Protein 2XY4 (pdb70)

Nearest PDB structures (foldseek):
  2xy4-assembly1_A  TM=1.004E+00  e=2.063E-54  Salmonella enterica subsp. enterica serovar Typhimurium
  4bbp-assembly1_A  TM=9.982E-01  e=8.629E-50  Salmonella enterica
  2xqv-assembly1_A  TM=9.946E-01  e=1.805E-48  Salmonella enterica subsp. enterica serovar Typhimurium
  2xh8-assembly1_A  TM=9.928E-01  e=1.164E-46  Salmonella enterica subsp. enterica serovar Typhimurium
  2ps9-assembly2_B  TM=9.742E-01  e=1.253E-43  Escherichia coli

CATH classification: 3.40.50.1980 (+1 more: 3.40.50.1980)

Solvent-accessible surface area: 12635 Å² total; per-residue (Å²): 31,0,1,0,0,0,37,0,0,0,0,1,0,9,0,0,0,51,72,39,34,103,20,56,42,14,6,82,33,84,24,12,35,75,116,44,93,33,156,112,63,18,41,155,121,2,102,65,5,40,0,1,0,8,0,0,49,94,4,0,35,39,0,47,143,22,8,162,125,11,74,120,86,52,17,1,18,1,13,112,37,85,100,0,101,109,49,36,61,127,71,176,78,171,48,112,79,12,14,4,0,4,0,2,5,75,1,0,117,15,1,0,57,12,0,27,108,52,0,21,134,51,22,86,153,26,144,84,96,0,50,45,2,25,151,50,6,37,60,42,12,50,44,8,48,136,112,1,22,113,67,0,57,102,9,134,63,50,11,0,6,10,14,28,58,0,3,21,6,0,11,137,63,19,14,7,52,58,63,27,91,23,108,10,66,42,98,119,82,8,51,94,134,97,20,107,98,6,79,48,65,0,82,121,72,178,7,20,0,0,1,3,10,75,110,19,133,96,66,5,11,81,1,0,9,142,69,20,100,11,85,98,13,62,1,6,8,20,0,51,107,23,179,59,23,72,85,4,1,15,43,1,0,33,37,0,0,87,42,0,9,99,8,0,150,58,132

Secondary structure (DSSP, 8-state):
-EEESSHHHHHHHHHHSTTTS-EEE-S-GGGTTTT----HHHHHHHHH-SEEEE--TTTSGGGHHHHTTS-GGGEEEGGG-GGGGGG--B----SSB---GGG-HHHHHHHHHHHHHHHHHH-GGGHHHHHHHHHHHHHHHHHHHHHHHHHHGGGTT--EEESSTTTHHHHHHHT--EEEE----SSSPPPHHHHHHHHHHHHHTT-SEEEE-TTS-HHHHHHHHTTSSPEEEE--TT-TTPPPSTTHHHHHHHHHHHHHHHHHS--

Radius of gyration: 19.25 Å; Cα contacts (8 Å, |Δi|>4): 474; chains: 1; bounding box: 54×53×32 Å

InterPro domains:
  IPR006127 Periplasmic solute binding protein, ZnuA-like [PF01297] (47-329)
  IPR035520 High-affinity zinc uptake system protein ZnuA [cd01019] (42-330)
  IPR050492 Bacterial metal-binding protein 9 [PTHR42953] (22-332)

B-factor: mean 27.78, std 14.69, range [10.4, 500.0]

Organism: Salmonella typhimurium (strain LT2 / SGSC1412 / ATCC 700720) (NCBI:txid99287)

Structure (mmCIF, N/CA/C/O backbone):
data_2XY4
#
_entry.id   2XY4
#
_cell.length_a   143.650
_cell.length_b   143.650
_cell.length_c   30.811
_cell.angle_alpha   90.00
_cell.angle_beta   90.00
_cell.angle_gamma   120.00
#
_symmetry.space_group_name_H-M   'P 63'
#
loop_
_entity.id
_entity.type
_entity.pdbx_description
1 polymer 'ZINC ABC TRANSPORTER, PERIPLASMIC ZINC-BINDING PROTEIN'
2 non-polymer 'ZINC ION'
3 non-polymer 'TRIETHYLENE GLYCOL'
4 non-polymer 'SULFATE ION'
5 water water
#
loop_
_atom_site.group_PDB
_atom_site.id
_atom_site.type_symbol
_atom_site.label_atom_id
_atom_site.label_alt_id
_atom_site.label_comp_id
_atom_site.label_asym_id
_atom_site.label_entity_id
_atom_site.label_seq_id
_atom_site.pdbx_PDB_ins_code
_atom_site.Cartn_x
_atom_site.Cartn_y
_atom_site.Cartn_z
_atom_site.occupancy
_atom_site.B_iso_or_equiv
_atom_site.auth_seq_id
_atom_site.auth_comp_id
_atom_site.auth_asym_id
_atom_site.auth_atom_id
_atom_site.pdbx_PDB_model_num
ATOM 1 N N . ALA A 1 1 ? 8.154 -64.687 9.427 1.00 17.67 27 ALA A N 1
ATOM 2 C CA . ALA A 1 1 ? 6.705 -64.385 9.171 1.00 16.18 27 ALA A CA 1
ATOM 3 C C . ALA A 1 1 ? 6.541 -63.630 7.872 1.00 15.49 27 ALA A C 1
ATOM 4 O O . ALA A 1 1 ? 7.458 -62.963 7.413 1.00 16.62 27 ALA A O 1
ATOM 6 N N . VAL A 1 2 ? 5.355 -63.730 7.272 1.00 13.64 28 VAL A N 1
ATOM 7 C CA . VAL A 1 2 ? 4.995 -62.839 6.169 1.00 12.63 28 VAL A CA 1
ATOM 8 C C . VAL A 1 2 ? 4.354 -61.602 6.777 1.00 12.37 28 VAL A C 1
ATOM 9 O O . VAL A 1 2 ? 3.478 -61.730 7.628 1.00 14.03 28 VAL A O 1
ATOM 13 N N . VAL A 1 3 ? 4.810 -60.422 6.370 1.00 11.78 29 VAL A N 1
ATOM 14 C CA . VAL A 1 3 ? 4.280 -59.170 6.901 1.00 12.55 29 VAL A CA 1
ATOM 15 C C . VAL A 1 3 ? 3.519 -58.455 5.794 1.00 11.97 29 VAL A C 1
ATOM 16 O O . VAL A 1 3 ? 4.107 -58.069 4.776 1.00 12.74 29 VAL A O 1
ATOM 20 N N . ALA A 1 4 ? 2.203 -58.330 5.994 1.00 12.07 30 ALA A N 1
ATOM 21 C CA . ALA A 1 4 ? 1.333 -57.640 5.042 1.00 11.85 30 ALA A CA 1
ATOM 22 C C . ALA A 1 4 ? 1.018 -56.241 5.544 1.00 13.04 30 ALA A C 1
ATOM 23 O O . ALA A 1 4 ? 0.818 -56.023 6.748 1.00 13.79 30 ALA A O 1
ATOM 25 N N . SER A 1 5 ? 0.934 -55.289 4.625 1.00 13.36 31 SER A N 1
ATOM 26 C CA . SER A 1 5 ? 0.634 -53.915 5.025 1.00 12.86 31 SER A CA 1
ATOM 27 C C . SER A 1 5 ? -0.771 -53.783 5.630 1.00 13.99 31 SER A C 1
ATOM 28 O O . SER A 1 5 ? -0.925 -53.207 6.703 1.00 15.23 31 SER A O 1
ATOM 31 N N . LEU A 1 6 ? -1.778 -54.320 4.945 1.00 12.62 32 LEU A N 1
ATOM 32 C CA . LEU A 1 6 ? -3.181 -54.108 5.276 1.00 12.78 32 LEU A CA 1
ATOM 33 C C . LEU A 1 6 ? -3.886 -55.421 5.579 1.00 12.31 32 LEU A C 1
ATOM 34 O O . LEU A 1 6 ? -3.510 -56.483 5.052 1.00 12.76 32 LEU A O 1
ATOM 39 N N . LYS A 1 7 ? -4.933 -55.367 6.399 1.00 12.42 33 LYS A N 1
ATOM 40 C CA . LYS A 1 7 ? -5.574 -56.590 6.876 1.00 13.12 33 LYS A CA 1
ATOM 41 C C . LYS A 1 7 ? -6.009 -57.578 5.763 1.00 13.02 33 LYS A C 1
ATOM 42 O O . LYS A 1 7 ? -5.698 -58.762 5.837 1.00 13.00 33 LYS A O 1
ATOM 48 N N . PRO A 1 8 ? -6.709 -57.095 4.717 1.00 13.03 34 PRO A N 1
ATOM 49 C CA . PRO A 1 8 ? -7.110 -58.066 3.688 1.00 13.40 34 PRO A CA 1
ATOM 50 C C . PRO A 1 8 ? -5.967 -58.715 2.897 1.00 12.46 34 PRO A C 1
ATOM 51 O O . PRO A 1 8 ? -6.126 -59.837 2.400 1.00 13.39 34 PRO A O 1
ATOM 55 N N . LEU A 1 9 ? -4.833 -58.026 2.771 1.00 11.91 35 LEU A N 1
ATOM 56 C CA . LEU A 1 9 ? -3.626 -58.636 2.227 1.00 11.50 35 LEU A CA 1
ATOM 57 C C . LEU A 1 9 ? -3.133 -59.715 3.187 1.00 11.58 35 LEU A C 1
ATOM 58 O O . LEU A 1 9 ? -2.671 -60.779 2.775 1.00 10.45 35 LEU A O 1
ATOM 63 N N . GLY A 1 10 ? -3.254 -59.451 4.492 1.00 10.93 36 GLY A N 1
ATOM 64 C CA . GLY A 1 10 ? -3.005 -60.529 5.451 1.00 11.03 36 GLY A CA 1
ATOM 65 C C . GLY A 1 10 ? -3.886 -61.759 5.301 1.00 11.53 36 GLY A C 1
ATOM 66 O O . GLY A 1 10 ? -3.425 -62.897 5.482 1.00 11.31 36 GLY A O 1
ATOM 67 N N . PHE A 1 11 ? -5.158 -61.554 4.958 1.00 12.28 37 PHE A N 1
ATOM 68 C CA . PHE A 1 11 ? -6.044 -62.674 4.714 1.00 12.08 37 PHE A CA 1
ATOM 69 C C . PHE A 1 11 ? -5.455 -63.548 3.604 1.00 12.00 37 PHE A C 1
ATOM 70 O O . PHE A 1 11 ? -5.364 -64.754 3.767 1.00 12.71 37 PHE A O 1
ATOM 78 N N . ILE A 1 12 ? -5.060 -62.926 2.490 1.00 11.99 38 ILE A N 1
ATOM 79 C CA . ILE A 1 12 ? -4.500 -63.676 1.350 1.00 12.11 38 ILE A CA 1
ATOM 80 C C . ILE A 1 12 ? -3.215 -64.378 1.743 1.00 12.49 38 ILE A C 1
ATOM 81 O O . ILE A 1 12 ? -3.055 -65.588 1.521 1.00 12.09 38 ILE A O 1
ATOM 86 N N . ALA A 1 13 ? -2.298 -63.622 2.351 1.00 11.62 39 ALA A N 1
ATOM 87 C CA . ALA A 1 13 ? -1.029 -64.194 2.780 1.00 12.02 39 ALA A CA 1
ATOM 88 C C . ALA A 1 13 ? -1.224 -65.380 3.730 1.00 12.23 39 ALA A C 1
ATOM 89 O O . ALA A 1 13 ? -0.491 -66.370 3.647 1.00 12.11 39 ALA A O 1
ATOM 91 N N . SER A 1 14 ? -2.195 -65.267 4.643 1.00 12.01 40 SER A N 1
ATOM 92 C CA . SER A 1 14 ? -2.387 -66.300 5.650 1.00 12.99 40 SER A CA 1
ATOM 93 C C . SER A 1 14 ? -2.937 -67.599 5.050 1.00 13.36 40 SER A C 1
ATOM 94 O O . SER A 1 14 ? -2.758 -68.666 5.626 1.00 14.26 40 SER A O 1
ATOM 97 N N . ALA A 1 15 ? -3.575 -67.510 3.887 1.00 12.14 41 ALA A N 1
ATOM 98 C CA . ALA A 1 15 ? -3.999 -68.720 3.162 1.00 12.40 41 ALA A CA 1
ATOM 99 C C . ALA A 1 15 ? -2.762 -69.438 2.626 1.00 12.68 41 ALA A C 1
ATOM 100 O O . ALA A 1 15 ? -2.694 -70.675 2.661 1.00 14.36 41 ALA A O 1
ATOM 102 N N . ILE A 1 16 ? -1.779 -68.678 2.149 1.00 11.64 42 ILE A N 1
ATOM 103 C CA . ILE A 1 16 ? -0.649 -69.314 1.454 1.00 11.71 42 ILE A CA 1
ATOM 104 C C . ILE A 1 16 ? 0.431 -69.767 2.433 1.00 11.75 42 ILE A C 1
ATOM 105 O O . ILE A 1 16 ? 1.071 -70.799 2.227 1.00 11.74 42 ILE A O 1
ATOM 110 N N . ALA A 1 17 ? 0.594 -69.009 3.517 1.00 11.88 43 ALA A N 1
ATOM 111 C CA . ALA A 1 17 ? 1.613 -69.301 4.516 1.00 12.65 43 ALA A CA 1
ATOM 112 C C . ALA A 1 17 ? 1.150 -70.268 5.621 1.00 13.55 43 ALA A C 1
ATOM 113 O O . ALA A 1 17 ? 1.936 -70.613 6.500 1.00 14.24 43 ALA A O 1
ATOM 115 N N . ASP A 1 18 ? -0.105 -70.709 5.565 1.00 13.77 44 ASP A N 1
ATOM 116 C CA . ASP A 1 18 ? -0.682 -71.509 6.650 1.00 14.50 44 ASP A CA 1
ATOM 117 C C . ASP A 1 18 ? 0.150 -72.754 6.960 1.00 14.86 44 ASP A C 1
ATOM 118 O O . ASP A 1 18 ? 0.474 -73.539 6.071 1.00 14.99 44 ASP A O 1
ATOM 123 N N . GLY A 1 19 ? 0.508 -72.915 8.234 1.00 15.10 45 GLY A N 1
ATOM 124 C CA . GLY A 1 19 ? 1.315 -74.077 8.636 1.00 16.23 45 GLY A CA 1
ATOM 125 C C . GLY A 1 19 ? 2.788 -74.028 8.259 1.00 17.36 45 GLY A C 1
ATOM 126 O O . GLY A 1 19 ? 3.522 -75.004 8.510 1.00 18.81 45 GLY A O 1
ATOM 127 N N . VAL A 1 20 ? 3.218 -72.910 7.672 1.00 15.90 46 VAL A N 1
ATOM 128 C CA . VAL A 1 20 ? 4.595 -72.708 7.226 1.00 16.36 46 VAL A CA 1
ATOM 129 C C . VAL A 1 20 ? 5.260 -71.596 8.034 1.00 16.57 46 VAL A C 1
ATOM 130 O O . VAL A 1 20 ? 6.344 -71.787 8.638 1.00 17.36 46 VAL A O 1
ATOM 134 N N . THR A 1 21 ? 4.626 -70.430 8.052 1.00 15.94 47 THR A N 1
ATOM 135 C CA . THR A 1 21 ? 5.103 -69.334 8.889 1.00 16.32 47 THR A CA 1
ATOM 136 C C . THR A 1 21 ? 3.911 -68.470 9.294 1.00 15.66 47 THR A C 1
ATOM 137 O O . THR A 1 21 ? 2.838 -68.579 8.698 1.00 15.31 47 THR A O 1
ATOM 141 N N . ASP A 1 22 ? 4.069 -67.651 10.326 1.00 15.29 48 ASP A N 1
ATOM 142 C CA . ASP A 1 22 ? 2.985 -66.752 10.713 1.00 15.54 48 ASP A CA 1
ATOM 143 C C . ASP A 1 22 ? 2.781 -65.651 9.681 1.00 14.25 48 ASP A C 1
ATOM 144 O O . ASP A 1 22 ? 3.698 -65.308 8.930 1.00 14.54 48 ASP A O 1
ATOM 149 N N . THR A 1 23 ? 1.568 -65.108 9.664 1.00 14.21 49 THR A N 1
ATOM 150 C CA . THR A 1 23 ? 1.250 -63.890 8.920 1.00 13.91 49 THR A CA 1
ATOM 151 C C . THR A 1 23 ? 0.937 -62.776 9.909 1.00 13.81 49 THR A C 1
ATOM 152 O O . THR A 1 23 ? 0.206 -63.002 10.896 1.00 15.16 49 THR A O 1
ATOM 156 N N . GLN A 1 24 ? 1.532 -61.618 9.666 1.00 13.54 50 GLN A N 1
ATOM 157 C CA . GLN A 1 24 ? 1.353 -60.439 10.508 1.00 14.63 50 GLN A CA 1
ATOM 158 C C . GLN A 1 24 ? 0.858 -59.280 9.666 1.00 14.66 50 GLN A C 1
ATOM 159 O O . GLN A 1 24 ? 1.200 -59.171 8.485 1.00 15.16 50 GLN A O 1
ATOM 165 N N . VAL A 1 25 ? 0.043 -58.425 10.273 1.00 13.79 51 VAL A N 1
ATOM 166 C CA . VAL A 1 25 ? -0.444 -57.223 9.605 1.00 14.23 51 VAL A CA 1
ATOM 167 C C . VAL A 1 25 ? 0.207 -56.012 10.243 1.00 16.40 51 VAL A C 1
ATOM 168 O O . VAL A 1 25 ? 0.224 -55.876 11.475 1.00 15.89 51 VAL A O 1
ATOM 172 N N . LEU A 1 26 ? 0.748 -55.133 9.416 1.00 16.35 52 LEU A N 1
ATOM 173 C CA . LEU A 1 26 ? 1.531 -54.020 9.911 1.00 20.53 52 LEU A CA 1
ATOM 174 C C . LEU A 1 26 ? 0.683 -52.932 10.508 1.00 21.90 52 LEU A C 1
ATOM 175 O O . LEU A 1 26 ? 1.020 -52.405 11.575 1.00 25.45 52 LEU A O 1
ATOM 180 N N . LEU A 1 27 ? -0.424 -52.608 9.857 1.00 23.08 53 LEU A N 1
ATOM 181 C CA A LEU A 1 27 ? -1.215 -51.412 10.162 0.50 24.13 53 LEU A CA 1
ATOM 182 C CA B LEU A 1 27 ? -1.142 -51.438 10.287 0.50 24.08 53 LEU A CA 1
ATOM 183 C C . LEU A 1 27 ? -2.494 -51.721 10.939 1.00 24.11 53 LEU A C 1
ATOM 184 O O . LEU A 1 27 ? -3.248 -52.601 10.530 1.00 23.79 53 LEU A O 1
ATOM 193 N N . PRO A 1 28 ? -2.776 -50.983 12.031 1.00 24.57 54 PRO A N 1
ATOM 194 C CA . PRO A 1 28 ? -4.078 -51.131 12.655 1.00 24.95 54 PRO A CA 1
ATOM 195 C C . PRO A 1 28 ? -5.124 -50.661 11.650 1.00 26.66 54 PRO A C 1
ATOM 196 O O . PRO A 1 28 ? -4.810 -49.887 10.748 1.00 26.44 54 PRO A O 1
ATOM 200 N N . ASP A 1 29 ? -6.339 -51.151 11.767 1.00 28.27 55 ASP A N 1
ATOM 201 C CA . ASP A 1 29 ? -7.340 -50.855 10.740 1.00 30.20 55 ASP A CA 1
ATOM 202 C C . ASP A 1 29 ? -7.628 -49.359 10.583 1.00 31.90 55 ASP A C 1
ATOM 203 O O . ASP A 1 29 ? -7.763 -48.867 9.460 1.00 31.90 55 ASP A O 1
ATOM 208 N N . GLY A 1 30 ? -7.688 -48.640 11.701 1.00 33.15 56 GLY A N 1
ATOM 209 C CA . GLY A 1 30 ? -8.150 -47.248 11.697 1.00 35.88 56 GLY A CA 1
ATOM 210 C C . GLY A 1 30 ? -7.197 -46.228 11.107 1.00 37.33 56 GLY A C 1
ATOM 211 O O . GLY A 1 30 ? -7.522 -45.038 11.060 1.00 38.13 56 GLY A O 1
ATOM 212 N N . ALA A 1 31 ? -6.031 -46.683 10.656 0.70 38.24 57 ALA A N 1
ATOM 213 C CA . ALA A 1 31 ? -5.062 -45.823 9.988 0.70 39.34 57 ALA A CA 1
ATOM 214 C C . ALA A 1 31 ? -4.637 -46.434 8.654 0.70 40.12 57 ALA A C 1
ATOM 215 O O . ALA A 1 31 ? -3.503 -46.249 8.203 0.70 40.29 57 ALA A O 1
ATOM 217 N N . SER A 1 32 ? -5.561 -47.149 8.018 0.70 40.96 58 SER A N 1
ATOM 218 C CA . SER A 1 32 ? -5.205 -48.060 6.924 0.70 41.67 58 SER A CA 1
ATOM 219 C C . SER A 1 32 ? -4.485 -47.495 5.702 0.70 42.33 58 SER A C 1
ATOM 220 O O . SER A 1 32 ? -3.340 -47.874 5.433 0.70 42.83 58 SER A O 1
ATOM 223 N N . GLU A 1 33 ? -5.132 -46.587 4.979 0.70 42.61 59 GLU A N 1
ATOM 224 C CA . GLU A 1 33 ? -4.713 -46.303 3.608 0.70 42.84 59 GLU A CA 1
ATOM 225 C C . GLU A 1 33 ? -3.377 -45.589 3.390 0.70 43.83 59 GLU A C 1
ATOM 226 O O . GLU A 1 33 ? -2.402 -46.220 2.974 0.70 44.22 59 GLU A O 1
ATOM 232 N N . HIS A 1 34 ? -3.332 -44.292 3.690 0.70 44.82 60 HIS A N 1
ATOM 233 C CA . HIS A 1 34 ? -2.310 -43.404 3.127 0.70 45.68 60 HIS A CA 1
ATOM 234 C C . HIS A 1 34 ? -1.637 -42.455 4.136 0.70 46.19 60 HIS A C 1
ATOM 235 O O . HIS A 1 34 ? -0.607 -41.848 3.819 0.70 46.44 60 HIS A O 1
ATOM 242 N N . ASP A 1 35 ? -2.201 -42.340 5.342 1.00 46.52 61 ASP A N 1
ATOM 243 C CA A ASP A 1 35 ? -1.754 -41.337 6.317 0.50 46.68 61 ASP A CA 1
ATOM 244 C CA B ASP A 1 35 ? -1.747 -41.335 6.313 0.50 46.70 61 ASP A CA 1
ATOM 245 C C . ASP A 1 35 ? -0.701 -41.818 7.322 1.00 46.71 61 ASP A C 1
ATOM 246 O O . ASP A 1 35 ? 0.134 -41.028 7.782 1.00 47.00 61 ASP A O 1
ATOM 255 N N . TYR A 1 36 ? -0.745 -43.110 7.654 1.00 46.50 62 TYR A N 1
ATOM 256 C CA . TYR A 1 36 ? 0.077 -43.713 8.722 1.00 45.96 62 TYR A CA 1
ATOM 257 C C . TYR A 1 36 ? 1.538 -43.278 8.783 1.00 45.53 62 TYR A C 1
ATOM 258 O O . TYR A 1 36 ? 2.183 -43.057 7.757 1.00 45.85 62 TYR A O 1
ATOM 267 N N . SER A 1 37 ? 2.048 -43.157 10.007 1.00 44.64 63 SER A N 1
ATOM 268 C CA . SER A 1 37 ? 3.430 -42.768 10.248 1.00 43.59 63 SER A CA 1
ATOM 269 C C . SER A 1 37 ? 4.187 -43.968 10.803 1.00 42.24 63 SER A C 1
ATOM 270 O O . SER A 1 37 ? 4.040 -44.302 11.979 1.00 42.66 63 SER A O 1
ATOM 273 N N . LEU A 1 38 ? 4.980 -44.630 9.957 1.00 40.43 64 LEU A N 1
ATOM 274 C CA . LEU A 1 38 ? 5.691 -45.838 10.378 1.00 38.21 64 LEU A CA 1
ATOM 275 C C . LEU A 1 38 ? 6.658 -45.557 11.510 1.00 36.69 64 LEU A C 1
ATOM 276 O O . LEU A 1 38 ? 7.431 -44.598 11.462 1.00 37.09 64 LEU A O 1
ATOM 281 N N . ARG A 1 39 ? 6.607 -46.414 12.518 1.00 35.09 65 ARG A N 1
ATOM 282 C CA A ARG A 1 39 ? 7.516 -46.326 13.654 0.50 34.20 65 ARG A CA 1
ATOM 283 C CA B ARG A 1 39 ? 7.512 -46.322 13.655 0.50 34.25 65 ARG A CA 1
ATOM 284 C C . ARG A 1 39 ? 8.773 -47.140 13.372 1.00 33.37 65 ARG A C 1
ATOM 285 O O . ARG A 1 39 ? 8.746 -48.065 12.550 1.00 32.15 65 ARG A O 1
ATOM 300 N N . PRO A 1 40 ? 9.896 -46.806 14.045 1.00 32.27 66 PRO A N 1
ATOM 301 C CA . PRO A 1 40 ? 11.084 -47.637 13.829 1.00 31.27 66 PRO A CA 1
ATOM 302 C C . PRO A 1 40 ? 10.825 -49.139 14.027 1.00 30.37 66 PRO A C 1
ATOM 303 O O . PRO A 1 40 ? 11.417 -49.962 13.311 1.00 29.51 66 PRO A O 1
ATOM 307 N N . SER A 1 41 ? 9.947 -49.491 14.971 1.00 29.02 67 SER A N 1
ATOM 308 C CA . SER A 1 41 ? 9.642 -50.896 15.245 1.00 28.27 67 SER A CA 1
ATOM 309 C C . SER A 1 41 ? 8.955 -51.565 14.047 1.00 26.62 67 SER A C 1
ATOM 310 O O . SER A 1 41 ? 9.145 -52.754 13.810 1.00 26.90 67 SER A O 1
ATOM 313 N N . ASP A 1 42 ? 8.161 -50.789 13.319 1.00 25.73 68 ASP A N 1
ATOM 314 C CA . ASP A 1 42 ? 7.485 -51.286 12.113 1.00 24.40 68 ASP A CA 1
ATOM 315 C C . ASP A 1 42 ? 8.517 -51.554 11.019 1.00 23.72 68 ASP A C 1
ATOM 316 O O . ASP A 1 42 ? 8.459 -52.585 10.334 1.00 22.22 68 ASP A O 1
ATOM 321 N N . VAL A 1 43 ? 9.477 -50.637 10.872 1.00 22.33 69 VAL A N 1
ATOM 322 C CA . VAL A 1 43 ? 10.543 -50.822 9.887 1.00 22.22 69 VAL A CA 1
ATOM 323 C C . VAL A 1 43 ? 11.365 -52.068 10.203 1.00 22.14 69 VAL A C 1
ATOM 324 O O . VAL A 1 43 ? 11.717 -52.819 9.299 1.00 21.81 69 VAL A O 1
ATOM 328 N N . LYS A 1 44 ? 11.668 -52.293 11.490 1.00 22.84 70 LYS A N 1
ATOM 329 C CA . LYS A 1 44 ? 12.355 -53.512 11.916 1.00 23.58 70 LYS A CA 1
ATOM 330 C C . LYS A 1 44 ? 11.609 -54.781 11.497 1.00 22.77 70 LYS A C 1
ATOM 331 O O . LYS A 1 44 ? 12.216 -55.727 10.990 1.00 23.09 70 LYS A O 1
ATOM 337 N N . ARG A 1 45 ? 10.295 -54.775 11.703 1.00 22.36 71 ARG A N 1
ATOM 338 C CA . ARG A 1 45 ? 9.457 -55.918 11.353 1.00 21.64 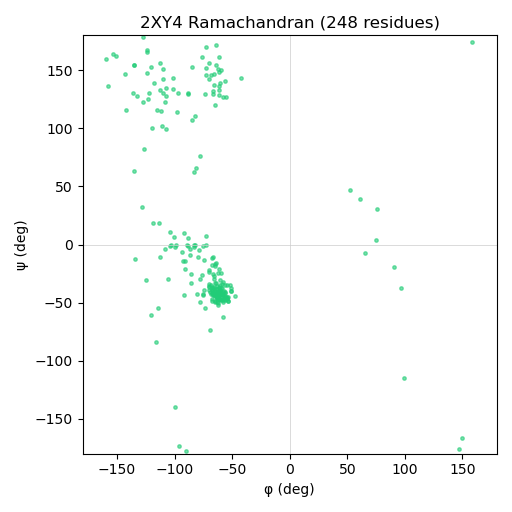71 ARG A CA 1
ATOM 339 C C . ARG A 1 45 ? 9.486 -56.186 9.849 1.00 20.59 71 ARG A C 1
ATOM 340 O O . ARG A 1 45 ? 9.570 -57.357 9.411 1.00 20.18 71 ARG A O 1
ATOM 348 N N . LEU A 1 46 ? 9.423 -55.111 9.063 1.00 19.80 72 LEU A N 1
ATOM 349 C CA . LEU A 1 46 ? 9.516 -55.250 7.597 1.00 19.49 72 LEU A CA 1
ATOM 350 C C . LEU A 1 46 ? 10.833 -55.877 7.179 1.00 21.01 72 LEU A C 1
ATOM 351 O O . LEU A 1 46 ? 10.865 -56.832 6.401 1.00 20.21 72 LEU A O 1
ATOM 356 N N . GLN A 1 47 ? 11.932 -55.365 7.725 1.00 22.05 73 GLN A N 1
ATOM 357 C CA . GLN A 1 47 ? 13.252 -55.883 7.380 1.00 23.79 73 GLN A CA 1
ATOM 358 C C . GLN A 1 47 ? 13.489 -57.322 7.833 1.00 23.33 73 GLN A C 1
ATOM 359 O O . GLN A 1 47 ? 14.248 -58.057 7.196 1.00 24.42 73 GLN A O 1
ATOM 365 N N . GLY A 1 48 ? 12.843 -57.725 8.927 1.00 22.63 74 GLY A N 1
ATOM 366 C CA . GLY A 1 48 ? 12.998 -59.076 9.453 1.00 22.20 74 GLY A CA 1
ATOM 367 C C . GLY A 1 48 ? 12.060 -60.096 8.827 1.00 21.07 74 GLY A C 1
ATOM 368 O O . GLY A 1 48 ? 12.184 -61.296 9.057 1.00 21.54 74 GLY A O 1
ATOM 369 N N . ALA A 1 49 ? 11.111 -59.605 8.036 1.00 19.96 75 ALA A N 1
ATOM 370 C CA . ALA A 1 49 ? 10.078 -60.479 7.463 1.00 18.80 75 ALA A CA 1
ATOM 371 C C . ALA A 1 49 ? 10.669 -61.483 6.489 1.00 18.67 75 ALA A C 1
ATOM 372 O O . ALA A 1 49 ? 11.621 -61.171 5.781 1.00 19.14 75 ALA A O 1
ATOM 374 N N . ASP A 1 50 ? 10.083 -62.673 6.420 1.00 18.49 76 ASP A N 1
ATOM 375 C CA . ASP A 1 50 ? 10.398 -63.581 5.316 1.00 18.77 76 ASP A CA 1
ATOM 376 C C . ASP A 1 50 ? 9.991 -62.987 3.975 1.00 18.22 76 ASP A C 1
ATOM 377 O O . ASP A 1 50 ? 10.669 -63.174 2.955 1.00 18.62 76 ASP A O 1
ATOM 382 N N . LEU A 1 51 ? 8.875 -62.266 3.988 1.00 16.93 77 LEU A N 1
ATOM 383 C CA . LEU A 1 51 ? 8.282 -61.726 2.782 1.00 15.10 77 LEU A CA 1
ATOM 384 C C . LEU A 1 51 ? 7.392 -60.555 3.191 1.00 14.05 77 LEU A C 1
ATOM 385 O O . LEU A 1 51 ? 6.648 -60.651 4.176 1.00 14.07 77 LEU A O 1
ATOM 390 N N . VAL A 1 52 ? 7.476 -59.460 2.443 1.00 13.74 78 VAL A N 1
ATOM 391 C CA . VAL A 1 52 ? 6.596 -58.304 2.668 1.00 13.08 78 VAL A CA 1
ATOM 392 C C . VAL A 1 52 ? 5.575 -58.249 1.545 1.00 13.64 78 VAL A C 1
ATOM 393 O O . VAL A 1 52 ? 5.937 -58.401 0.381 1.00 14.06 78 VAL A O 1
ATOM 397 N N . VAL A 1 53 ? 4.312 -58.035 1.899 1.00 12.21 79 VAL A N 1
ATOM 398 C CA . VAL A 1 53 ? 3.211 -57.951 0.909 1.00 11.78 79 VAL A CA 1
ATOM 399 C C . VAL A 1 53 ? 2.506 -56.601 1.061 1.00 11.86 79 VAL A C 1
ATOM 400 O O . VAL A 1 53 ? 2.065 -56.225 2.157 1.00 12.49 79 VAL A O 1
ATOM 404 N N . TRP A 1 54 ? 2.415 -55.844 -0.028 1.00 11.17 80 TRP A N 1
ATOM 405 C CA . TRP A 1 54 ? 1.771 -54.538 0.007 1.00 10.76 80 TRP A CA 1
ATOM 406 C C . TRP A 1 54 ? 1.250 -54.228 -1.382 1.00 11.71 80 TRP A C 1
ATOM 407 O O . TRP A 1 54 ? 1.637 -54.893 -2.354 1.00 11.97 80 TRP A O 1
ATOM 418 N N . VAL A 1 55 ? 0.363 -53.244 -1.473 1.00 11.65 81 VAL A N 1
ATOM 419 C CA . VAL A 1 55 ? -0.169 -52.860 -2.798 1.00 12.54 81 VAL A CA 1
ATOM 420 C C . VAL A 1 55 ? 0.882 -52.100 -3.608 1.00 13.66 81 VAL A C 1
ATOM 421 O O . VAL A 1 55 ? 1.204 -52.459 -4.760 1.00 13.86 81 VAL A O 1
ATOM 425 N N . GLY A 1 56 ? 1.417 -51.036 -3.024 1.00 13.64 82 GLY A N 1
ATOM 426 C CA . GLY A 1 56 ? 2.485 -50.280 -3.683 1.00 14.94 82 GLY A CA 1
ATOM 427 C C . GLY A 1 56 ? 2.447 -48.801 -3.378 1.00 15.94 82 GLY A C 1
ATOM 428 O O . GLY A 1 56 ? 1.626 -48.337 -2.579 1.00 15.56 82 GLY A O 1
ATOM 429 N N . PRO A 1 57 ? 3.346 -48.043 -4.017 1.00 17.94 83 PRO A N 1
ATOM 430 C CA . PRO A 1 57 ? 3.599 -46.652 -3.628 1.00 19.31 83 PRO A CA 1
ATOM 431 C C . PRO A 1 57 ? 2.427 -45.692 -3.818 1.00 20.15 83 PRO A C 1
ATOM 432 O O . PRO A 1 57 ? 2.418 -44.623 -3.193 1.00 21.17 83 PRO A O 1
ATOM 436 N N . GLU A 1 58 ? 1.439 -46.059 -4.635 1.00 20.99 84 GLU A N 1
ATOM 437 C CA . GLU A 1 58 ? 0.244 -45.223 -4.827 1.00 21.62 84 GLU A CA 1
ATOM 438 C C . GLU A 1 58 ? -0.870 -45.538 -3.829 1.00 20.89 84 GLU A C 1
ATOM 439 O O . GLU A 1 58 ? -1.938 -44.918 -3.847 1.00 22.04 84 GLU A O 1
ATOM 445 N N . MET A 1 59 ? -0.615 -46.508 -2.950 1.00 19.53 85 MET A N 1
ATOM 446 C CA . MET A 1 59 ? -1.544 -46.863 -1.894 1.00 18.89 85 MET A CA 1
ATOM 447 C C . MET A 1 59 ? -0.832 -46.557 -0.570 1.00 18.71 85 MET A C 1
ATOM 448 O O . MET A 1 59 ? -0.996 -45.452 -0.026 1.00 18.86 85 MET A O 1
ATOM 453 N N . GLU A 1 60 ? -0.007 -47.488 -0.093 1.00 18.66 86 GLU A N 1
ATOM 454 C CA . GLU A 1 60 ? 0.722 -47.290 1.179 1.00 18.61 86 GLU A CA 1
ATOM 455 C C . GLU A 1 60 ? 1.990 -46.431 0.960 1.00 19.77 86 GLU A C 1
ATOM 456 O O . GLU A 1 60 ? 3.119 -46.897 1.129 1.00 20.25 86 GLU A O 1
ATOM 462 N N . ALA A 1 61 ? 1.802 -45.167 0.583 1.00 21.49 87 ALA A N 1
ATOM 463 C CA . ALA A 1 61 ? 2.943 -44.301 0.230 1.00 23.57 87 ALA A CA 1
ATOM 464 C C . ALA A 1 61 ? 3.947 -44.164 1.372 1.00 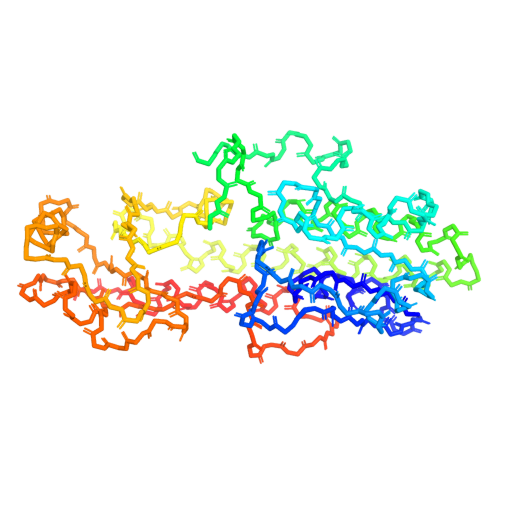24.91 87 ALA A C 1
ATOM 465 O O . ALA A 1 61 ? 5.164 -44.049 1.144 1.00 25.64 87 ALA A O 1
ATOM 467 N N . PHE A 1 62 ? 3.431 -44.212 2.596 1.00 25.72 88 PHE A N 1
ATOM 468 C CA . PHE A 1 62 ? 4.250 -44.105 3.805 1.00 26.59 88 PHE A CA 1
ATOM 469 C C . PHE A 1 62 ? 5.300 -45.210 3.965 1.00 26.65 88 PHE A C 1
ATOM 470 O O . PHE A 1 62 ? 6.257 -45.032 4.719 1.00 27.70 88 PHE A O 1
ATOM 478 N N . MET A 1 63 ? 5.121 -46.349 3.294 1.00 25.96 89 MET A N 1
ATOM 479 C CA . MET A 1 63 ? 6.096 -47.428 3.419 1.00 25.38 89 MET A CA 1
ATOM 480 C C . MET A 1 63 ? 7.036 -47.587 2.221 1.00 24.99 89 MET A C 1
ATOM 481 O O . MET A 1 63 ? 7.934 -48.427 2.245 1.00 23.38 89 MET A O 1
ATOM 486 N N . GLU A 1 64 ? 6.859 -46.753 1.198 1.00 25.16 90 GLU A N 1
ATOM 487 C CA A GLU A 1 64 ? 7.669 -46.848 -0.013 0.50 25.86 90 GLU A CA 1
ATOM 488 C CA B GLU A 1 64 ? 7.672 -46.868 -0.013 0.50 25.71 90 GLU A CA 1
ATOM 489 C C . GLU A 1 64 ? 9.163 -46.781 0.310 1.00 26.07 90 GLU A C 1
ATOM 490 O O . GLU A 1 64 ? 9.957 -47.599 -0.173 1.00 25.91 90 GLU A O 1
ATOM 501 N N . LYS A 1 65 ? 9.533 -45.801 1.134 1.00 26.29 91 LYS A N 1
ATOM 502 C CA A LYS A 1 65 ? 10.933 -45.586 1.480 0.50 26.99 91 LYS A CA 1
ATOM 503 C CA B LYS A 1 65 ? 10.938 -45.594 1.467 0.50 26.82 91 LYS A CA 1
ATOM 504 C C . LYS A 1 65 ? 11.502 -46.772 2.261 1.00 27.13 91 LYS A C 1
ATOM 505 O O . LYS A 1 65 ? 12.628 -47.206 2.013 1.00 27.01 91 LYS A O 1
ATOM 516 N N . SER A 1 66 ? 10.705 -47.310 3.185 1.00 27.37 92 SER A N 1
ATOM 517 C CA . SER A 1 66 ? 11.138 -48.415 4.043 1.00 28.44 92 SER A CA 1
ATOM 518 C C . SER A 1 66 ? 11.388 -49.720 3.299 1.00 28.95 92 SER A C 1
ATOM 519 O O . SER A 1 66 ? 12.176 -50.559 3.745 1.00 29.97 92 SER A O 1
ATOM 522 N N . VAL A 1 67 ? 10.726 -49.881 2.161 1.00 28.58 93 VAL A N 1
ATOM 523 C CA A VAL A 1 67 ? 10.749 -51.089 1.342 0.50 29.13 93 VAL A CA 1
ATOM 524 C CA B VAL A 1 67 ? 10.879 -51.142 1.438 0.50 28.82 93 VAL A CA 1
ATOM 525 C C . VAL A 1 67 ? 11.880 -51.067 0.286 1.00 29.21 93 VAL A C 1
ATOM 526 O O . VAL A 1 67 ? 12.181 -52.080 -0.343 1.00 28.90 93 VAL A O 1
ATOM 533 N N . ARG A 1 68 ? 12.464 -49.890 0.068 1.00 30.29 94 ARG A N 1
ATOM 534 C CA . ARG A 1 68 ? 13.564 -49.749 -0.900 1.00 31.78 94 ARG A CA 1
ATOM 535 C C . ARG A 1 68 ? 14.751 -50.621 -0.507 1.00 32.12 94 ARG A C 1
ATOM 536 O O . ARG A 1 68 ? 15.514 -51.072 -1.363 1.00 33.15 94 ARG A O 1
ATOM 544 N N . ASN A 1 69 ? 14.917 -50.834 0.795 1.00 32.56 95 ASN A N 1
ATOM 545 C CA . ASN A 1 69 ? 16.041 -51.593 1.322 1.00 32.77 95 ASN A CA 1
ATOM 546 C C . ASN A 1 69 ? 15.737 -53.078 1.492 1.00 31.71 95 ASN A C 1
ATOM 547 O O . ASN A 1 69 ? 16.526 -53.816 2.092 1.00 32.47 95 ASN A O 1
ATOM 552 N N . ILE A 1 70 ? 14.598 -53.514 0.969 1.00 29.31 96 ILE A N 1
ATOM 553 C CA . ILE A 1 70 ? 14.217 -54.917 1.059 1.00 27.83 96 ILE A CA 1
ATOM 554 C C . ILE A 1 70 ? 14.356 -55.554 -0.311 1.00 26.29 96 ILE A C 1
ATOM 555 O O . ILE A 1 70 ? 13.832 -55.031 -1.289 1.00 25.59 96 ILE A O 1
ATOM 560 N N . PRO A 1 71 ? 15.089 -56.676 -0.385 1.00 26.16 97 PRO A N 1
ATOM 561 C CA . PRO A 1 71 ? 15.374 -57.296 -1.680 1.00 26.12 97 PRO A CA 1
ATOM 562 C C . PRO A 1 71 ? 14.103 -57.689 -2.427 1.00 26.42 97 PRO A C 1
ATOM 563 O O . PRO A 1 71 ? 13.092 -58.014 -1.800 1.00 25.20 97 PRO A O 1
ATOM 567 N N . ASP A 1 72 ? 14.170 -57.669 -3.755 1.00 26.11 98 ASP A N 1
ATOM 568 C CA . ASP A 1 72 ? 13.023 -57.975 -4.595 1.00 26.59 98 ASP A CA 1
ATOM 569 C C . ASP A 1 72 ? 12.456 -59.361 -4.344 1.00 25.65 98 ASP A C 1
ATOM 570 O O . ASP A 1 72 ? 11.240 -59.549 -4.432 1.00 25.46 98 ASP A O 1
ATOM 575 N N . ASN A 1 73 ? 13.319 -60.321 -4.023 1.00 24.69 99 ASN A N 1
ATOM 576 C CA . ASN A 1 73 ? 12.848 -61.687 -3.761 1.00 24.01 99 ASN A CA 1
ATOM 577 C C . ASN A 1 73 ? 12.162 -61.831 -2.402 1.00 22.11 99 ASN A C 1
ATOM 578 O O . ASN A 1 73 ? 11.683 -62.909 -2.049 1.00 21.58 99 ASN A O 1
ATOM 583 N N . LYS A 1 74 ? 12.101 -60.734 -1.647 1.00 20.28 100 LYS A N 1
ATOM 584 C CA . LYS A 1 74 ? 11.426 -60.760 -0.360 1.00 19.37 100 LYS A CA 1
ATOM 585 C C . LYS A 1 74 ? 10.250 -59.803 -0.318 1.00 18.29 100 LYS A C 1
ATOM 586 O O . LYS A 1 74 ? 9.771 -59.450 0.758 1.00 17.25 100 LYS A O 1
ATOM 592 N N . GLN A 1 75 ? 9.771 -59.383 -1.479 1.00 16.90 101 GLN A N 1
ATOM 593 C CA . GLN A 1 75 ? 8.553 -58.580 -1.488 1.00 17.68 101 GLN A CA 1
ATOM 594 C C . GLN A 1 75 ? 7.635 -58.877 -2.654 1.00 17.24 101 GLN A C 1
ATOM 595 O O . GLN A 1 75 ? 8.092 -59.252 -3.729 1.00 18.48 101 GLN A O 1
ATOM 601 N N . VAL A 1 76 ? 6.342 -58.761 -2.391 1.00 14.96 102 VAL A N 1
ATOM 602 C CA . VAL A 1 76 ? 5.315 -58.781 -3.436 1.00 13.62 102 VAL A CA 1
ATOM 603 C C . VAL A 1 76 ? 4.672 -57.406 -3.425 1.00 14.42 102 VAL A C 1
ATOM 604 O O . VAL A 1 76 ? 4.052 -57.021 -2.436 1.00 13.81 102 VAL A O 1
ATOM 608 N N . THR A 1 77 ? 4.835 -56.659 -4.527 1.00 13.59 103 THR A N 1
ATOM 609 C CA . THR A 1 77 ? 4.260 -55.333 -4.661 1.00 13.17 103 THR A CA 1
ATOM 610 C C . THR A 1 77 ? 3.113 -55.489 -5.650 1.00 13.38 103 THR A C 1
ATOM 611 O O . THR A 1 77 ? 3.336 -55.591 -6.857 1.00 13.34 103 THR A O 1
ATOM 615 N N . ILE A 1 78 ? 1.903 -55.592 -5.131 1.00 11.80 104 ILE A N 1
ATOM 616 C CA . ILE A 1 78 ? 0.787 -56.129 -5.927 1.00 12.54 104 ILE A CA 1
ATOM 617 C C . ILE A 1 78 ? 0.513 -55.290 -7.183 1.00 13.51 104 ILE A C 1
ATOM 618 O O . ILE A 1 78 ? 0.301 -55.840 -8.276 1.00 12.85 104 ILE A O 1
ATOM 623 N N . ALA A 1 79 ? 0.522 -53.970 -7.026 1.00 13.38 105 ALA A N 1
ATOM 624 C CA . ALA A 1 79 ? 0.173 -53.093 -8.160 1.00 14.09 105 ALA A CA 1
ATOM 625 C C . ALA A 1 79 ? 1.182 -53.192 -9.297 1.00 15.26 105 ALA A C 1
ATOM 626 O O . ALA A 1 79 ? 0.876 -52.761 -10.418 1.00 16.76 105 ALA A O 1
ATOM 628 N N . GLN A 1 80 ? 2.363 -53.737 -9.005 1.00 14.63 106 GLN A N 1
ATOM 629 C CA . GLN A 1 80 ? 3.459 -53.874 -9.995 1.00 15.55 106 GLN A CA 1
ATOM 630 C C . GLN A 1 80 ? 3.580 -55.267 -10.618 1.00 14.59 106 GLN A C 1
ATOM 631 O O . GLN A 1 80 ? 4.423 -55.487 -11.517 1.00 15.96 106 GLN A O 1
ATOM 637 N N . LEU A 1 81 ? 2.734 -56.197 -10.177 1.00 13.30 107 LEU A N 1
ATOM 638 C CA . LEU A 1 81 ? 2.754 -57.551 -10.722 1.00 12.65 107 LEU A CA 1
ATOM 639 C C . LEU A 1 81 ? 2.345 -57.552 -12.198 1.00 12.85 107 LEU A C 1
ATOM 640 O O . LEU A 1 81 ? 1.376 -56.910 -12.582 1.00 13.35 107 LEU A O 1
ATOM 645 N N . ALA A 1 82 ? 3.066 -58.320 -12.997 1.00 13.80 108 ALA A N 1
ATOM 646 C CA . ALA A 1 82 ? 2.764 -58.375 -14.439 1.00 14.89 108 ALA A CA 1
ATOM 647 C C . ALA A 1 82 ? 1.320 -58.777 -14.719 1.00 15.16 108 ALA A C 1
ATOM 648 O O . ALA A 1 82 ? 0.645 -58.189 -15.602 1.00 15.57 108 ALA A O 1
ATOM 650 N N . ASP A 1 83 ? 0.800 -59.746 -13.956 1.00 14.81 109 ASP A N 1
ATOM 651 C CA . ASP A 1 83 ? -0.555 -60.258 -14.176 1.00 15.56 109 ASP A CA 1
ATOM 652 C C . ASP A 1 83 ? -1.652 -59.305 -13.699 1.00 15.05 109 ASP A C 1
ATOM 653 O O . ASP A 1 83 ? -2.822 -59.474 -14.043 1.00 15.33 109 ASP A O 1
ATOM 658 N N . VAL A 1 84 ? -1.266 -58.292 -12.912 1.00 14.75 110 VAL A N 1
ATOM 659 C CA . VAL A 1 84 ? -2.203 -57.332 -12.349 1.00 15.52 110 VAL A CA 1
ATOM 660 C C . VAL A 1 84 ? -2.515 -56.170 -13.295 1.00 17.03 110 VAL A C 1
ATOM 661 O O . VAL A 1 84 ? -3.597 -55.572 -13.223 1.00 16.23 110 VAL A O 1
ATOM 665 N N . LYS A 1 85 ? -1.593 -55.880 -14.208 1.00 18.74 111 LYS A N 1
ATOM 666 C CA A LYS A 1 85 ? -1.825 -54.817 -15.198 0.50 19.71 111 LYS A CA 1
ATOM 667 C CA B LYS A 1 85 ? -1.815 -54.847 -15.245 0.50 19.76 111 LYS A CA 1
ATOM 668 C C . LYS A 1 85 ? -3.212 -54.892 -15.904 1.00 20.09 111 LYS A C 1
ATOM 669 O O . LYS A 1 85 ? -3.972 -53.894 -15.865 1.00 21.23 111 LYS A O 1
ATOM 680 N N . PRO A 1 86 ? -3.598 -56.059 -16.501 1.00 20.80 112 PRO A N 1
ATOM 681 C CA . PRO A 1 86 ? -4.951 -56.135 -17.126 1.00 20.52 112 PRO A CA 1
ATOM 682 C C . PRO A 1 86 ? -6.144 -56.206 -16.168 1.00 20.78 112 PRO A C 1
ATOM 683 O O . PRO A 1 86 ? -7.298 -56.362 -16.600 1.00 21.21 112 PRO A O 1
ATOM 687 N N . LEU A 1 87 ? -5.881 -56.049 -14.874 1.00 20.30 113 LEU A N 1
ATOM 688 C CA . LEU A 1 87 ? -6.923 -56.203 -13.880 1.00 20.39 113 LEU A CA 1
ATOM 689 C C . LEU A 1 87 ? -7.243 -54.882 -13.199 1.00 21.15 113 LEU A C 1
ATOM 690 O O . LEU A 1 87 ? -8.253 -54.781 -12.504 1.00 21.16 113 LEU A O 1
ATOM 695 N N . LEU A 1 88 ? -6.409 -53.876 -13.441 1.00 20.89 114 LEU A N 1
ATOM 696 C CA A LEU A 1 88 ? -6.577 -52.573 -12.813 0.50 22.21 114 LEU A CA 1
ATOM 697 C CA B LEU A 1 88 ? -6.573 -52.569 -12.812 0.50 22.18 114 LEU A CA 1
ATOM 698 C C . LEU A 1 88 ? -7.729 -51.792 -13.439 1.00 23.24 114 LEU A C 1
ATOM 699 O O . LEU A 1 88 ? -7.965 -51.875 -14.656 1.00 23.49 114 LEU A O 1
ATOM 708 N N . MET A 1 89 ? -8.430 -51.042 -12.592 1.00 24.20 115 MET A N 1
ATOM 709 C CA A MET A 1 89 ? -9.558 -50.217 -13.015 0.50 25.41 115 MET A CA 1
ATOM 710 C CA B MET A 1 89 ? -9.582 -50.210 -12.966 0.50 25.48 115 MET A CA 1
ATOM 711 C C . MET A 1 89 ? -9.246 -48.753 -12.722 1.00 26.61 115 MET A C 1
ATOM 712 O O . MET A 1 89 ? -8.523 -48.430 -11.771 1.00 26.13 115 MET A O 1
ATOM 721 N N . LYS A 1 90 ? -9.785 -47.859 -13.547 1.00 28.22 116 LYS A N 1
ATOM 722 C CA . LYS A 1 90 ? -9.681 -46.424 -13.267 1.00 30.94 116 LYS A CA 1
ATOM 723 C C . LYS A 1 90 ? -10.518 -46.075 -12.038 1.00 32.07 116 LYS A C 1
ATOM 724 O O . LYS A 1 90 ? -11.567 -46.688 -11.793 1.00 32.59 116 LYS A O 1
ATOM 730 N N . GLY A 1 91 ? -10.042 -45.100 -11.261 1.00 33.52 117 GLY A N 1
ATOM 731 C CA . GLY A 1 91 ? -10.741 -44.653 -10.050 1.00 34.58 117 GLY A CA 1
ATOM 732 C C . GLY A 1 91 ? -11.531 -43.381 -10.297 1.00 35.55 117 GLY A C 1
ATOM 733 O O . GLY A 1 91 ? -11.930 -43.109 -11.434 1.00 36.46 117 GLY A O 1
ATOM 734 N N . HIS A 1 113 ? -7.509 -39.713 1.141 0.70 44.43 139 HIS A N 1
ATOM 735 C CA . HIS A 1 113 ? -7.050 -39.189 -0.143 0.70 44.41 139 HIS A CA 1
ATOM 736 C C . HIS A 1 113 ? -6.414 -40.285 -0.998 0.70 44.07 139 HIS A C 1
ATOM 737 O O . HIS A 1 113 ? -5.678 -41.133 -0.490 0.70 44.22 139 HIS A O 1
ATOM 744 N N . HIS A 1 114 ? -6.710 -40.258 -2.295 0.70 43.66 140 HIS A N 1
ATOM 745 C CA . HIS A 1 114 ? -6.255 -41.292 -3.222 0.70 43.09 140 HIS A CA 1
ATOM 746 C C . HIS A 1 114 ? -5.395 -40.658 -4.321 0.70 43.80 140 HIS A C 1
ATOM 747 O O . HIS A 1 114 ? -4.218 -41.011 -4.483 0.70 43.97 140 HIS A O 1
ATOM 754 N N . HIS A 1 115 ? -6.005 -39.737 -5.071 1.00 44.20 141 HIS A N 1
ATOM 755 C CA . HIS A 1 115 ? -5.314 -38.790 -5.969 1.00 44.67 141 HIS A CA 1
ATOM 756 C C . HIS A 1 115 ? -4.572 -39.357 -7.187 1.00 43.96 141 HIS A C 1
ATOM 757 O O . HIS A 1 115 ? -4.085 -38.589 -8.023 1.00 44.74 141 HIS A O 1
ATOM 764 N N . GLY A 1 116 ? -4.474 -40.681 -7.288 1.00 42.89 142 GLY A N 1
ATOM 765 C CA . GLY A 1 116 ? -3.825 -41.304 -8.441 1.00 40.52 142 GLY A CA 1
ATOM 766 C C . GLY A 1 116 ? -4.822 -41.577 -9.546 1.00 38.44 142 GLY A C 1
ATOM 767 O O . GLY A 1 116 ? -6.003 -41.252 -9.420 1.00 39.34 142 GLY A O 1
ATOM 768 N N . GLU A 1 117 ? -4.350 -42.195 -10.623 1.00 36.93 143 GLU A N 1
ATOM 769 C CA A GLU A 1 117 ? -5.211 -42.462 -11.777 0.50 35.51 143 GLU A CA 1
ATOM 770 C CA B GLU A 1 117 ? -5.173 -42.483 -11.799 0.50 35.51 143 GLU A CA 1
ATOM 771 C C . GLU A 1 117 ? -5.991 -43.773 -11.668 1.00 34.28 143 GLU A C 1
ATOM 772 O O . GLU A 1 117 ? -7.097 -43.884 -12.203 1.00 33.97 143 GLU A O 1
ATOM 783 N N . TYR A 1 118 ? -5.442 -44.757 -10.954 1.00 31.33 144 TYR A N 1
ATOM 784 C CA . TYR A 1 118 ? -6.124 -46.041 -10.819 1.00 28.50 144 TYR A CA 1
ATOM 785 C C . TYR A 1 118 ? -6.635 -46.271 -9.411 1.00 26.17 144 TYR A C 1
ATOM 786 O O . TYR A 1 118 ? -6.071 -45.741 -8.447 1.00 26.39 144 TYR A O 1
ATOM 795 N N . ASN A 1 119 ? -7.717 -47.035 -9.324 1.00 23.49 145 ASN A N 1
ATOM 796 C CA . ASN A 1 119 ? -8.245 -47.524 -8.060 1.00 21.47 145 ASN A CA 1
ATOM 797 C C . ASN A 1 119 ? -7.199 -48.459 -7.468 1.00 20.03 145 ASN A C 1
ATOM 798 O O . ASN A 1 119 ? -6.835 -49.454 -8.083 1.00 19.48 145 ASN A O 1
ATOM 803 N N . MET A 1 120 ? -6.700 -48.129 -6.279 1.00 18.00 146 MET A N 1
ATOM 804 C CA . MET A 1 120 ? -5.656 -48.946 -5.667 1.00 16.69 146 MET A CA 1
ATOM 805 C C . MET A 1 120 ? -6.154 -49.837 -4.521 1.00 15.94 146 MET A C 1
ATOM 806 O O . MET A 1 120 ? -5.330 -50.429 -3.795 1.00 15.36 146 MET A O 1
ATOM 811 N N . HIS A 1 121 ? -7.474 -49.940 -4.371 1.00 14.93 147 HIS A N 1
ATOM 812 C CA . HIS A 1 121 ? -8.067 -50.845 -3.366 1.00 15.23 147 HIS A CA 1
ATOM 813 C C . HIS A 1 121 ? -8.138 -52.261 -3.937 1.00 14.27 147 HIS A C 1
ATOM 814 O O . HIS A 1 121 ? -9.222 -52.831 -4.079 1.00 15.25 147 HIS A O 1
ATOM 821 N N . LEU A 1 122 ? -6.961 -52.803 -4.242 1.00 14.76 148 LEU A N 1
ATOM 822 C CA . LEU A 1 122 ? -6.807 -54.001 -5.115 1.00 14.33 148 LEU A CA 1
ATOM 823 C C . LEU A 1 122 ? -7.285 -55.290 -4.490 1.00 14.33 148 LEU A C 1
ATOM 824 O O . LEU A 1 122 ? -7.658 -56.229 -5.196 1.00 14.15 148 LEU A O 1
ATOM 829 N N . TRP A 1 123 ? -7.323 -55.326 -3.160 1.00 14.78 149 TRP A N 1
ATOM 830 C CA . TRP A 1 123 ? -7.783 -56.514 -2.443 1.00 15.26 149 TRP A CA 1
ATOM 831 C C . TRP A 1 123 ? -9.265 -56.828 -2.622 1.00 15.77 149 TRP A C 1
ATOM 832 O O . TRP A 1 123 ? -9.712 -57.900 -2.230 1.00 16.71 149 TRP A O 1
ATOM 843 N N . LEU A 1 124 ? -10.020 -55.885 -3.201 1.00 16.02 150 LEU A N 1
ATOM 844 C CA . LEU A 1 124 ? -11.429 -56.061 -3.432 1.00 17.16 150 LEU A CA 1
ATOM 845 C C . LEU A 1 124 ? -11.705 -56.754 -4.762 1.00 17.50 150 LEU A C 1
ATOM 846 O O . LEU A 1 124 ? -12.861 -57.056 -5.058 1.00 18.03 150 LEU A O 1
A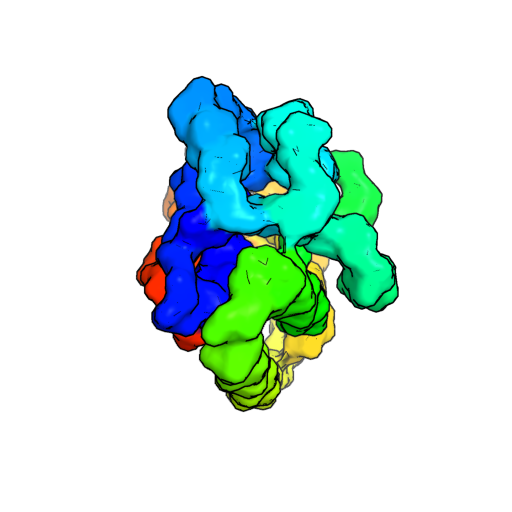TOM 851 N N . SER A 1 125 ? -10.650 -57.013 -5.536 1.00 16.67 151 SER A N 1
ATOM 852 C CA . SER A 1 125 ? -10.769 -57.768 -6.792 1.00 17.17 151 SER A CA 1
ATOM 853 C C . SER A 1 125 ? -10.394 -59.222 -6.561 1.00 17.03 151 SER A C 1
ATOM 854 O O . SER A 1 125 ? -9.215 -59.501 -6.301 1.00 16.84 151 SER A O 1
ATOM 857 N N . PRO A 1 126 ? -11.358 -60.152 -6.698 1.00 17.41 152 PRO A N 1
ATOM 858 C CA . PRO A 1 126 ? -11.013 -61.571 -6.556 1.00 17.82 152 PRO A CA 1
ATOM 859 C C . PRO A 1 126 ? -9.910 -62.018 -7.514 1.00 17.27 152 PRO A C 1
ATOM 860 O O . PRO A 1 126 ? -9.061 -62.848 -7.146 1.00 16.59 152 PRO A O 1
ATOM 864 N N . GLU A 1 127 ? -9.891 -61.453 -8.725 1.00 16.83 153 GLU A N 1
ATOM 865 C CA A GLU A 1 127 ? -8.868 -61.826 -9.686 0.50 16.47 153 GLU A CA 1
ATOM 866 C CA B GLU A 1 127 ? -8.879 -61.775 -9.714 0.50 17.02 153 GLU A CA 1
ATOM 867 C C . GLU A 1 127 ? -7.492 -61.312 -9.262 1.00 16.15 153 GLU A C 1
ATOM 868 O O . GLU A 1 127 ? -6.499 -62.017 -9.419 1.00 16.27 153 GLU A O 1
ATOM 879 N N . ILE A 1 128 ? -7.422 -60.099 -8.710 1.00 14.55 154 ILE A N 1
ATOM 880 C CA . ILE A 1 128 ? -6.142 -59.590 -8.243 1.00 13.68 154 ILE A CA 1
ATOM 881 C C . ILE A 1 128 ? -5.713 -60.375 -7.002 1.00 12.73 154 ILE A C 1
ATOM 882 O O . ILE A 1 128 ? -4.511 -60.662 -6.835 1.00 13.01 154 ILE A O 1
ATOM 887 N N . ALA A 1 129 ? -6.685 -60.753 -6.184 1.00 13.56 155 ALA A N 1
ATOM 888 C CA . ALA A 1 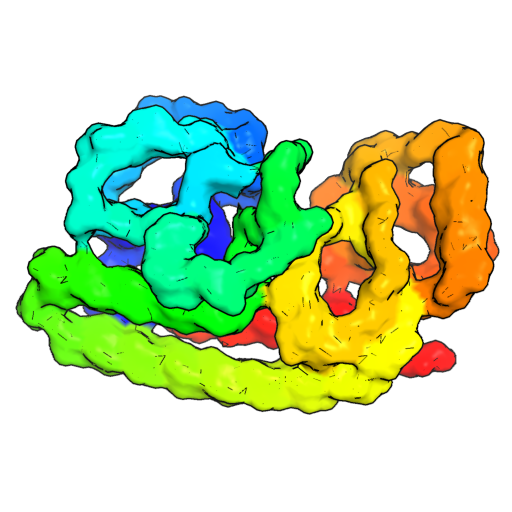129 ? -6.385 -61.620 -5.006 1.00 13.20 155 ALA A CA 1
ATOM 889 C C . ALA A 1 129 ? -5.728 -62.940 -5.466 1.00 14.28 155 ALA A C 1
ATOM 890 O O . ALA A 1 129 ? -4.761 -63.406 -4.860 1.00 13.14 155 ALA A O 1
ATOM 892 N N . ARG A 1 130 ? -6.254 -63.538 -6.536 1.00 13.95 156 ARG A N 1
ATOM 893 C CA . ARG A 1 130 ? -5.638 -64.751 -7.070 1.00 15.02 156 ARG A CA 1
ATOM 894 C C . ARG A 1 130 ? -4.204 -64.501 -7.537 1.00 14.31 156 ARG A C 1
ATOM 895 O O . ARG A 1 130 ? -3.291 -65.271 -7.214 1.00 13.72 156 ARG A O 1
ATOM 903 N N . ALA A 1 131 ? -3.988 -63.427 -8.287 1.00 13.43 157 ALA A N 1
ATOM 904 C CA . ALA A 1 131 ? -2.666 -63.087 -8.762 1.00 13.38 157 ALA A CA 1
ATOM 905 C C . ALA A 1 131 ? -1.705 -62.848 -7.600 1.00 13.59 157 ALA A C 1
ATOM 906 O O . ALA A 1 131 ? -0.517 -63.187 -7.678 1.00 13.93 157 ALA A O 1
ATOM 908 N N . THR A 1 132 ? -2.247 -62.278 -6.526 1.00 12.54 158 THR A N 1
ATOM 909 C CA . THR A 1 132 ? -1.458 -61.981 -5.311 1.00 12.12 158 THR A CA 1
ATOM 910 C C . THR A 1 132 ? -1.053 -63.296 -4.653 1.00 11.94 158 THR A C 1
ATOM 911 O O . THR A 1 132 ? 0.120 -63.472 -4.304 1.00 12.06 158 THR A O 1
ATOM 915 N N . ALA A 1 133 ? -2.008 -64.203 -4.514 1.00 12.01 159 ALA A N 1
ATOM 916 C CA . ALA A 1 133 ? -1.731 -65.517 -3.903 1.00 12.07 159 ALA A CA 1
ATOM 917 C C . ALA A 1 133 ? -0.671 -66.264 -4.699 1.00 12.98 159 ALA A C 1
ATOM 918 O O . ALA A 1 133 ? 0.250 -66.873 -4.133 1.00 12.34 159 ALA A O 1
ATOM 920 N N . VAL A 1 134 ? -0.795 -66.202 -6.021 1.00 12.66 160 VAL A N 1
ATOM 921 C CA . VAL A 1 134 ? 0.181 -66.852 -6.899 1.00 13.16 160 VAL A CA 1
ATOM 922 C C . VAL A 1 134 ? 1.590 -66.247 -6.720 1.00 12.49 160 VAL A C 1
ATOM 923 O O . VAL A 1 134 ? 2.587 -66.984 -6.668 1.00 13.53 160 VAL A O 1
ATOM 927 N N . ALA A 1 135 ? 1.672 -64.917 -6.608 1.00 11.90 161 ALA A N 1
ATOM 928 C CA . ALA A 1 135 ? 2.951 -64.242 -6.402 1.00 12.08 161 ALA A CA 1
ATOM 929 C C . ALA A 1 135 ? 3.573 -64.585 -5.042 1.00 11.44 161 ALA A C 1
ATOM 930 O O . ALA A 1 135 ? 4.776 -64.875 -4.962 1.00 12.09 161 ALA A O 1
ATOM 932 N N . ILE A 1 136 ? 2.737 -64.590 -3.995 1.00 11.88 162 ILE A N 1
ATOM 933 C CA . ILE A 1 136 ? 3.195 -64.970 -2.648 1.00 10.89 162 ILE A CA 1
ATOM 934 C C . ILE A 1 136 ? 3.714 -66.415 -2.648 1.00 11.53 162 ILE A C 1
ATOM 935 O O . ILE A 1 136 ? 4.786 -66.699 -2.124 1.00 12.15 162 ILE A O 1
ATOM 940 N N . HIS A 1 137 ? 2.938 -67.311 -3.253 1.00 11.96 163 HIS A N 1
ATOM 941 C CA . HIS A 1 137 ? 3.329 -68.713 -3.356 1.00 12.54 163 HIS A CA 1
ATOM 942 C C . HIS A 1 137 ? 4.683 -68.857 -4.077 1.00 12.97 163 HIS A C 1
ATOM 943 O O . HIS A 1 137 ? 5.577 -69.556 -3.611 1.00 12.89 163 HIS A O 1
ATOM 950 N N . GLU A 1 138 ? 4.834 -68.176 -5.206 1.00 13.60 164 GLU A N 1
ATOM 951 C CA . GLU A 1 138 ? 6.075 -68.265 -5.953 1.00 14.84 164 GLU A CA 1
ATOM 952 C C . GLU A 1 138 ? 7.292 -67.829 -5.120 1.00 15.28 164 GLU A C 1
ATOM 953 O O . GLU A 1 138 ? 8.303 -68.544 -5.066 1.00 15.43 164 GLU A O 1
ATOM 959 N N . LYS A 1 139 ? 7.185 -66.682 -4.441 1.00 15.04 165 LYS A N 1
ATOM 960 C CA A LYS A 1 139 ? 8.261 -66.152 -3.601 0.50 15.11 165 LYS A CA 1
ATOM 961 C CA B LYS A 1 139 ? 8.297 -66.192 -3.640 0.50 15.05 165 LYS A CA 1
ATOM 962 C C . LYS A 1 139 ? 8.556 -67.086 -2.429 1.00 14.47 165 LYS A C 1
ATOM 963 O O . LYS A 1 139 ? 9.711 -67.351 -2.096 1.00 14.59 165 LYS A O 1
ATOM 974 N N . LEU A 1 140 ? 7.508 -67.594 -1.780 1.00 13.03 166 LEU A N 1
ATOM 975 C CA . LEU A 1 140 ? 7.751 -68.472 -0.628 1.00 13.15 166 LEU A CA 1
ATOM 976 C C . LEU A 1 140 ? 8.380 -69.814 -1.013 1.00 13.47 166 LEU A C 1
ATOM 977 O O . LEU A 1 140 ? 9.169 -70.357 -0.257 1.00 14.15 166 LEU A O 1
ATOM 982 N N . VAL A 1 141 ? 8.015 -70.345 -2.175 1.00 14.23 167 VAL A N 1
ATOM 983 C CA . VAL A 1 141 ? 8.618 -71.582 -2.635 1.00 14.96 167 VAL A CA 1
ATOM 984 C C . VAL A 1 141 ? 10.112 -71.387 -2.894 1.00 16.23 167 VAL A C 1
ATOM 985 O O . VAL A 1 141 ? 10.908 -72.280 -2.598 1.00 16.27 167 VAL A O 1
ATOM 989 N N . GLU A 1 142 ? 10.490 -70.240 -3.440 1.00 16.76 168 GLU A N 1
ATOM 990 C CA A GLU A 1 142 ? 11.904 -69.919 -3.655 0.50 17.80 168 GLU A CA 1
ATOM 991 C CA B GLU A 1 142 ? 11.920 -69.986 -3.646 0.50 18.43 168 GLU A CA 1
ATOM 992 C C . GLU A 1 142 ? 12.659 -69.720 -2.337 1.00 18.08 168 GLU A C 1
ATOM 993 O O . GLU A 1 142 ? 13.804 -70.133 -2.187 1.00 18.40 168 GLU A O 1
ATOM 1004 N N . LEU A 1 143 ? 12.001 -69.078 -1.366 1.00 17.33 169 LEU A N 1
ATOM 1005 C CA . LEU A 1 143 ? 12.617 -68.823 -0.064 1.00 17.45 169 LEU A CA 1
ATOM 1006 C C . LEU A 1 143 ? 12.645 -70.040 0.852 1.00 17.46 169 LEU A C 1
ATOM 1007 O O . LEU A 1 143 ? 13.541 -70.170 1.685 1.00 17.83 169 LEU A O 1
ATOM 1012 N N . MET A 1 144 ? 11.658 -70.922 0.701 1.00 17.37 170 MET A N 1
ATOM 1013 C CA . MET A 1 144 ? 11.450 -72.018 1.645 1.00 16.76 170 MET A CA 1
ATOM 1014 C C . MET A 1 144 ? 11.184 -73.289 0.839 1.00 16.89 170 MET A C 1
ATOM 1015 O O . MET A 1 144 ? 10.084 -73.851 0.911 1.00 16.65 170 MET A O 1
ATOM 1020 N N . PRO A 1 145 ? 12.175 -73.740 0.045 1.00 17.21 171 PRO A N 1
ATOM 1021 C CA . PRO A 1 145 ? 11.925 -74.898 -0.834 1.00 16.70 171 PRO A CA 1
ATOM 1022 C C . PRO A 1 145 ? 11.586 -76.188 -0.086 1.00 17.00 171 PRO A C 1
ATOM 1023 O O . PRO A 1 145 ? 10.924 -77.069 -0.641 1.00 16.16 171 PRO A O 1
ATOM 1027 N N . GLN A 1 146 ? 12.023 -76.290 1.160 1.00 16.85 172 GLN A N 1
ATOM 1028 C CA . GLN A 1 146 ? 11.746 -77.443 2.005 1.00 17.26 172 GLN A CA 1
ATOM 1029 C C . GLN A 1 146 ? 10.254 -77.597 2.309 1.00 17.35 172 GLN A C 1
ATOM 1030 O O . GLN A 1 146 ? 9.821 -78.663 2.759 1.00 16.57 172 GLN A O 1
ATOM 1036 N N . SER A 1 147 ? 9.491 -76.527 2.057 1.00 15.96 173 SER A N 1
ATOM 1037 C CA . SER A 1 147 ? 8.039 -76.499 2.301 1.00 16.21 173 SER A CA 1
ATOM 1038 C C . SER A 1 147 ? 7.232 -76.398 1.016 1.0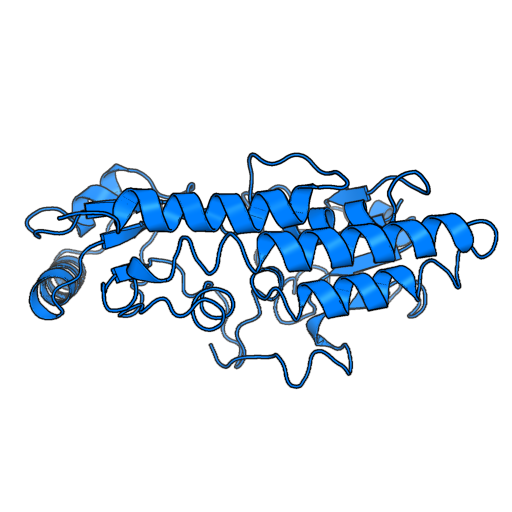0 15.19 173 SER A C 1
ATOM 1039 O O . SER A 1 147 ? 6.045 -76.016 1.061 1.00 14.30 173 SER A O 1
ATOM 1042 N N . ARG A 1 148 ? 7.848 -76.718 -0.121 1.00 14.97 174 ARG A N 1
ATOM 1043 C CA . ARG A 1 148 ? 7.161 -76.573 -1.407 1.00 13.76 174 ARG A CA 1
ATOM 1044 C C . ARG A 1 148 ? 5.822 -77.325 -1.427 1.00 13.89 174 ARG A C 1
ATOM 1045 O O . ARG A 1 148 ? 4.803 -76.788 -1.875 1.00 13.01 174 ARG A O 1
ATOM 1053 N N . ALA A 1 149 ? 5.819 -78.572 -0.960 1.00 12.82 175 ALA A N 1
ATOM 1054 C CA . ALA A 1 149 ? 4.584 -79.361 -1.038 1.00 12.70 175 ALA A CA 1
ATOM 1055 C C . ALA A 1 149 ? 3.432 -78.725 -0.239 1.00 12.61 175 ALA A C 1
ATOM 1056 O O . ALA A 1 149 ? 2.281 -78.681 -0.725 1.00 12.42 175 ALA A O 1
ATOM 1058 N N . LYS A 1 150 ? 3.735 -78.246 0.966 1.00 12.94 176 LYS A N 1
ATOM 1059 C CA . LYS A 1 150 ? 2.742 -77.567 1.804 1.00 12.71 176 LYS A CA 1
ATOM 1060 C C . LYS A 1 150 ? 2.267 -76.259 1.152 1.00 12.59 176 LYS A C 1
ATOM 1061 O O . LYS A 1 150 ? 1.068 -75.954 1.138 1.00 12.39 176 LYS A O 1
ATOM 1067 N N . LEU A 1 151 ? 3.219 -75.487 0.623 1.00 11.75 177 LEU A N 1
ATOM 1068 C CA . LEU A 1 151 ? 2.872 -74.237 -0.084 1.00 12.14 177 LEU A CA 1
ATOM 1069 C C . LEU A 1 151 ? 2.000 -74.507 -1.303 1.00 12.51 177 LEU A C 1
ATOM 1070 O O . LEU A 1 151 ? 1.009 -73.810 -1.531 1.00 12.22 177 LEU A O 1
ATOM 1075 N N . ASP A 1 152 ? 2.355 -75.537 -2.074 1.00 12.60 178 ASP A N 1
ATOM 1076 C CA . ASP A 1 152 ? 1.517 -75.948 -3.208 1.00 13.23 178 ASP A CA 1
ATOM 1077 C C . ASP A 1 152 ? 0.106 -76.314 -2.757 1.00 13.28 178 ASP A C 1
ATOM 1078 O O . ASP A 1 152 ? -0.870 -75.922 -3.421 1.00 13.34 178 ASP A O 1
ATOM 1083 N N . ALA A 1 153 ? 0.005 -77.068 -1.649 1.00 12.40 179 ALA A N 1
ATOM 1084 C CA . ALA A 1 153 ? -1.288 -77.500 -1.113 1.00 12.75 179 ALA A CA 1
ATOM 1085 C C . ALA A 1 153 ? -2.088 -76.281 -0.703 1.00 12.43 179 ALA A C 1
ATOM 1086 O O . ALA A 1 153 ? -3.290 -76.191 -0.960 1.00 12.63 179 ALA A O 1
ATOM 1088 N N . ASN A 1 154 ? -1.418 -75.328 -0.065 1.00 11.88 180 ASN A N 1
ATOM 1089 C CA . ASN A 1 154 ? -2.106 -74.106 0.354 1.00 12.62 180 ASN A CA 1
ATOM 1090 C C . ASN A 1 154 ? -2.656 -73.290 -0.793 1.00 12.30 180 ASN A C 1
ATOM 1091 O O . ASN A 1 154 ? -3.766 -72.737 -0.689 1.00 12.86 180 ASN A O 1
ATOM 1096 N N . LEU A 1 155 ? -1.888 -73.172 -1.876 1.00 12.42 181 LEU A N 1
ATOM 1097 C CA . LEU A 1 155 ? -2.369 -72.430 -3.046 1.00 12.75 181 LEU A CA 1
ATOM 1098 C C . LEU A 1 155 ? -3.587 -73.148 -3.638 1.00 13.67 181 LEU A C 1
ATOM 1099 O O . LEU A 1 155 ? -4.566 -72.517 -4.007 1.00 14.14 181 LEU A O 1
ATOM 1104 N N . LYS A 1 156 ? -3.509 -74.474 -3.709 1.00 13.09 182 LYS A N 1
ATOM 1105 C CA . LYS A 1 156 ? -4.620 -75.280 -4.211 1.00 14.16 182 LYS A CA 1
ATOM 1106 C C . LYS A 1 156 ? -5.875 -75.017 -3.383 1.00 13.75 182 LYS A C 1
ATOM 1107 O O . LYS A 1 156 ? -6.946 -74.804 -3.942 1.00 13.97 182 LYS A O 1
ATOM 1113 N N . ASP A 1 157 ? -5.742 -75.019 -2.060 1.00 13.33 183 ASP A N 1
ATOM 1114 C CA . ASP A 1 157 ? -6.883 -74.809 -1.175 1.00 13.58 183 ASP A CA 1
ATOM 1115 C C . ASP A 1 157 ? -7.420 -73.376 -1.283 1.00 14.13 183 ASP A C 1
ATOM 1116 O O . ASP A 1 157 ? -8.642 -73.154 -1.254 1.00 14.24 183 ASP A O 1
ATOM 1121 N N . PHE A 1 158 ? -6.508 -72.413 -1.412 1.00 13.77 184 PHE A N 1
ATOM 1122 C CA . PHE A 1 158 ? -6.926 -71.002 -1.579 1.00 13.67 184 PHE A CA 1
ATOM 1123 C C . PHE A 1 158 ? -7.743 -70.837 -2.848 1.00 14.28 184 PHE A C 1
ATOM 1124 O O . PHE A 1 158 ? -8.830 -70.218 -2.824 1.00 14.92 184 PHE A O 1
ATOM 1132 N N . GLU A 1 159 ? -7.247 -71.409 -3.953 1.00 14.30 185 GLU A N 1
ATOM 1133 C CA . GLU A 1 159 ? -7.935 -71.269 -5.251 1.00 15.38 185 GLU A CA 1
ATOM 1134 C C . GLU A 1 159 ? -9.283 -71.996 -5.261 1.00 15.78 185 GLU A C 1
ATOM 1135 O O . GLU A 1 159 ? -10.259 -71.482 -5.814 1.00 16.03 185 GLU A O 1
ATOM 1141 N N . ALA A 1 160 ? -9.352 -73.162 -4.620 1.00 15.37 186 ALA A N 1
ATOM 1142 C CA . ALA A 1 160 ? -10.625 -73.901 -4.533 1.00 16.34 186 ALA A CA 1
ATOM 1143 C C . ALA A 1 160 ? -11.676 -73.128 -3.758 1.00 17.06 186 ALA A C 1
ATOM 1144 O O . ALA A 1 160 ? -12.826 -73.020 -4.201 1.00 17.81 186 ALA A O 1
ATOM 1146 N N . GLN A 1 161 ? -11.278 -72.562 -2.616 1.00 17.58 187 GLN A N 1
ATOM 1147 C CA . GLN A 1 161 ? -12.185 -71.745 -1.823 1.00 18.31 187 GLN A CA 1
ATOM 1148 C C . GLN A 1 161 ? -12.593 -70.487 -2.577 1.00 18.11 187 GLN A C 1
ATOM 1149 O O . GLN A 1 161 ? -13.750 -70.070 -2.501 1.00 19.10 187 GLN A O 1
ATOM 1155 N N . LEU A 1 162 ? -11.642 -69.872 -3.281 1.00 18.11 188 LEU A N 1
ATOM 1156 C CA . LEU A 1 162 ? -11.943 -68.646 -4.020 1.00 19.44 188 LEU A CA 1
ATOM 1157 C C . LEU A 1 162 ? -12.987 -68.921 -5.099 1.00 20.36 188 LEU A C 1
ATOM 1158 O O . LEU A 1 162 ? -13.933 -68.154 -5.256 1.00 20.43 188 LEU A O 1
ATOM 1163 N N . ALA A 1 163 ? -12.817 -70.030 -5.817 1.00 20.91 189 ALA A N 1
ATOM 1164 C CA . ALA A 1 163 ? -13.817 -70.468 -6.805 1.00 21.36 189 ALA A CA 1
ATOM 1165 C C . ALA A 1 163 ? -15.204 -70.686 -6.189 1.00 22.07 189 ALA A C 1
ATOM 1166 O O . ALA A 1 163 ? -16.226 -70.229 -6.750 1.00 22.58 189 ALA A O 1
ATOM 1168 N N . ALA A 1 164 ? -15.248 -71.363 -5.043 1.00 22.03 190 ALA A N 1
ATOM 1169 C CA . ALA A 1 164 ? -16.511 -71.688 -4.383 1.00 22.42 190 ALA A CA 1
ATOM 1170 C C . ALA A 1 164 ? -17.198 -70.421 -3.870 1.00 23.09 190 ALA A C 1
ATOM 1171 O O . ALA A 1 164 ? -18.416 -70.247 -4.012 1.00 23.23 190 ALA A O 1
ATOM 1173 N N . THR A 1 165 ? -16.405 -69.524 -3.292 1.00 22.52 191 THR A N 1
ATOM 1174 C CA . THR A 1 165 ? -16.934 -68.268 -2.766 1.00 23.19 191 THR A CA 1
ATOM 1175 C C . THR A 1 165 ? -17.443 -67.387 -3.895 1.00 23.83 191 THR A C 1
ATOM 1176 O O . THR A 1 165 ? -18.529 -66.780 -3.794 1.00 23.73 191 THR A O 1
ATOM 1180 N N . ASP A 1 166 ? -16.671 -67.331 -4.975 1.00 25.08 192 ASP A N 1
ATOM 1181 C CA . ASP A 1 166 ? -17.022 -66.533 -6.142 1.00 27.64 192 ASP A CA 1
ATOM 1182 C C . ASP A 1 166 ? -18.418 -66.920 -6.625 1.00 28.34 192 ASP A C 1
ATOM 1183 O O . ASP A 1 166 ? -19.254 -66.050 -6.891 1.00 28.23 192 ASP A O 1
ATOM 1188 N N . LYS A 1 167 ? -18.665 -68.227 -6.709 1.00 29.38 193 LYS A N 1
ATOM 1189 C CA A LYS A 1 167 ? -19.973 -68.731 -7.125 0.50 29.89 193 LYS A CA 1
ATOM 1190 C CA B LYS A 1 167 ? -19.973 -68.761 -7.115 0.50 29.81 193 LYS A CA 1
ATOM 1191 C C . LYS A 1 167 ? -21.091 -68.365 -6.146 1.00 30.06 193 LYS A C 1
ATOM 1192 O O . LYS A 1 167 ? -22.143 -67.862 -6.575 1.00 30.43 193 LYS A O 1
ATOM 1203 N N . GLN A 1 168 ? -20.862 -68.586 -4.846 1.00 30.06 194 GLN A N 1
ATOM 1204 C CA A GLN A 1 168 ? -21.857 -68.291 -3.808 0.50 30.38 194 GLN A CA 1
ATOM 1205 C CA B GLN A 1 168 ? -21.857 -68.295 -3.814 0.50 30.29 194 GLN A CA 1
ATOM 1206 C C . GLN A 1 168 ? -22.225 -66.810 -3.766 1.00 30.57 194 GLN A C 1
ATOM 1207 O O . GLN A 1 168 ? -23.407 -66.456 -3.782 1.00 30.75 194 GLN A O 1
ATOM 1218 N N . VAL A 1 169 ? -21.208 -65.952 -3.710 1.00 29.90 195 VAL A N 1
ATOM 1219 C CA . VAL A 1 169 ? -21.409 -64.496 -3.668 1.00 30.09 195 VAL A CA 1
ATOM 1220 C C . VAL A 1 169 ? -22.130 -63.986 -4.921 1.00 30.66 195 VAL A C 1
ATOM 1221 O O . VAL A 1 169 ? -23.095 -63.208 -4.822 1.00 30.51 195 VAL A O 1
ATOM 1225 N N . GLY A 1 170 ? -21.663 -64.432 -6.086 1.00 31.35 196 GLY A N 1
ATOM 1226 C CA . GLY A 1 170 ? -22.256 -64.067 -7.372 1.00 33.25 196 GLY A CA 1
ATOM 1227 C C . GLY A 1 170 ? -23.747 -64.346 -7.422 1.00 34.44 196 GLY A C 1
ATOM 1228 O O . GLY A 1 170 ? -24.531 -63.501 -7.867 1.00 34.28 196 GLY A O 1
ATOM 1229 N N . ASN A 1 171 ? -24.140 -65.525 -6.951 1.00 35.19 197 ASN A N 1
ATOM 1230 C CA . ASN A 1 171 ? -25.553 -65.895 -6.919 1.00 36.41 197 ASN A CA 1
ATOM 1231 C C . ASN A 1 171 ? -26.350 -65.099 -5.890 1.00 36.67 197 ASN A C 1
ATOM 1232 O O . ASN A 1 171 ? -27.527 -64.788 -6.116 1.00 36.57 197 ASN A O 1
ATOM 1237 N N . GLU A 1 172 ? -25.708 -64.761 -4.772 1.00 36.72 198 GLU A N 1
ATOM 1238 C CA A GLU A 1 172 ? -26.343 -63.980 -3.711 0.50 36.82 198 GLU A CA 1
ATOM 1239 C CA B GLU A 1 172 ? -26.368 -63.984 -3.728 0.50 36.89 198 GLU A CA 1
ATOM 1240 C C . GLU A 1 172 ? -26.564 -62.527 -4.133 1.00 36.81 198 GLU A C 1
ATOM 1241 O O . GLU A 1 172 ? -27.544 -61.899 -3.729 1.00 37.04 198 GLU A O 1
ATOM 1252 N N . LEU A 1 173 ? -25.650 -62.004 -4.948 1.00 36.39 199 LEU A N 1
ATOM 1253 C CA . LEU A 1 173 ? -25.716 -60.610 -5.397 1.00 36.10 199 LEU A CA 1
ATOM 1254 C C . LEU A 1 173 ? -26.447 -60.421 -6.728 1.00 36.53 199 LEU A C 1
ATOM 1255 O O . LEU A 1 173 ? -26.809 -59.300 -7.084 1.00 36.11 199 LEU A O 1
ATOM 1260 N N . ALA A 1 174 ? -26.665 -61.522 -7.448 1.00 37.08 200 ALA A N 1
ATOM 1261 C CA . ALA A 1 174 ? -27.301 -61.486 -8.775 1.00 37.66 200 ALA A CA 1
ATOM 1262 C C . ALA A 1 174 ? -28.688 -60.816 -8.804 1.00 37.91 200 ALA A C 1
ATOM 1263 O O . ALA A 1 174 ? -28.934 -59.993 -9.680 1.00 38.01 200 ALA A O 1
ATOM 1265 N N . PRO A 1 175 ? -29.587 -61.174 -7.858 1.00 38.30 201 PRO A N 1
ATOM 1266 C CA . PRO A 1 175 ? -30.921 -60.556 -7.790 1.00 38.54 201 PRO A CA 1
ATOM 1267 C C . PRO A 1 175 ? -30.894 -59.074 -7.413 1.00 38.71 201 PRO A C 1
ATOM 1268 O O . PRO A 1 175 ? -31.920 -58.393 -7.519 1.00 38.63 201 PRO A O 1
ATOM 1272 N N . LEU A 1 176 ? -29.734 -58.582 -6.977 1.00 38.68 202 LEU A N 1
ATOM 1273 C CA . LEU A 1 176 ? -29.608 -57.207 -6.500 1.00 38.50 202 LEU A CA 1
ATOM 1274 C C . LEU A 1 176 ? -29.154 -56.245 -7.592 1.00 38.50 202 LEU A C 1
ATOM 1275 O O . LEU A 1 176 ? -29.111 -55.031 -7.378 1.00 38.57 202 LEU A O 1
ATOM 1280 N N . LYS A 1 177 ? -28.815 -56.796 -8.755 1.00 38.81 203 LYS A N 1
ATOM 1281 C CA . LYS A 1 177 ? -28.482 -56.012 -9.945 1.00 38.93 203 LYS A CA 1
ATOM 1282 C C . LYS A 1 177 ? -29.635 -55.067 -10.297 1.00 38.92 203 LYS A C 1
ATOM 1283 O O . LYS A 1 177 ? -30.814 -55.424 -10.165 1.00 38.96 203 LYS A O 1
ATOM 1289 N N . GLY A 1 178 ? -29.289 -53.855 -10.719 1.00 38.46 204 GLY A N 1
ATOM 1290 C CA . GLY A 1 178 ? -30.294 -52.856 -11.058 1.00 38.11 204 GLY A CA 1
ATOM 1291 C C . GLY A 1 178 ? -30.703 -51.963 -9.902 1.00 37.61 204 GLY A C 1
ATOM 1292 O O . GLY A 1 178 ? -31.258 -50.888 -10.124 1.00 38.20 204 GLY A O 1
ATOM 1293 N N . LYS A 1 179 ? -30.433 -52.403 -8.672 1.00 36.76 205 LYS A N 1
ATOM 1294 C CA . LYS A 1 179 ? -30.744 -51.618 -7.476 1.00 35.59 205 LYS A CA 1
ATOM 1295 C C . LYS A 1 179 ? -29.636 -50.619 -7.147 1.00 34.58 205 LYS A C 1
ATOM 1296 O O . LYS A 1 179 ? -28.555 -50.996 -6.660 1.00 35.29 205 LYS A O 1
ATOM 1302 N N . GLY A 1 180 ? -29.915 -49.343 -7.401 1.00 32.69 206 GLY A N 1
ATOM 1303 C CA . GLY A 1 180 ? -28.932 -48.280 -7.225 1.00 30.39 206 GLY A CA 1
ATOM 1304 C C . GLY A 1 180 ? -28.622 -47.936 -5.778 1.00 28.71 206 GLY A C 1
ATOM 1305 O O . GLY A 1 180 ? -29.451 -48.108 -4.879 1.00 28.37 206 GLY A O 1
ATOM 1306 N N . TYR A 1 181 ? -27.408 -47.445 -5.559 1.00 27.55 207 TYR A N 1
ATOM 1307 C CA . TYR A 1 181 ? -26.980 -47.008 -4.234 1.00 26.07 207 TYR A CA 1
ATOM 1308 C C . TYR A 1 181 ? -25.800 -46.063 -4.352 1.00 25.57 207 TYR A C 1
ATOM 1309 O O . TYR A 1 181 ? -25.111 -46.025 -5.389 1.00 24.29 207 TYR A O 1
ATOM 1318 N N . PHE A 1 182 ? -25.584 -45.287 -3.295 1.00 24.87 208 PHE A N 1
ATOM 1319 C CA . PHE A 1 182 ? -24.389 -44.457 -3.176 1.00 25.10 208 PHE A CA 1
ATOM 1320 C C . PHE A 1 182 ? -23.512 -44.980 -2.049 1.00 24.87 208 PHE A C 1
ATOM 1321 O O . PHE A 1 182 ? -23.993 -45.664 -1.148 1.00 24.63 208 PHE A O 1
ATOM 1329 N N . VAL A 1 183 ? -22.224 -44.670 -2.145 1.00 25.17 209 VAL A N 1
ATOM 1330 C CA . VAL A 1 183 ? -21.245 -44.955 -1.095 1.00 25.19 209 VAL A CA 1
ATOM 1331 C C . VAL A 1 183 ? -20.525 -43.671 -0.672 1.00 25.64 209 VAL A C 1
ATOM 1332 O O . VAL A 1 183 ? -20.594 -42.657 -1.359 1.00 25.24 209 VAL A O 1
ATOM 1336 N N . PHE A 1 184 ? -19.825 -43.724 0.458 1.00 25.51 210 PHE A N 1
ATOM 1337 C CA . PHE A 1 184 ? -19.054 -42.583 0.943 1.00 26.24 210 PHE A CA 1
ATOM 1338 C C . PHE A 1 184 ? -17.554 -42.749 0.677 1.00 26.59 210 PHE A C 1
ATOM 1339 O O . PHE A 1 184 ? -16.753 -41.882 1.024 1.00 27.61 210 PHE A O 1
ATOM 1347 N N . HIS A 1 185 ? -17.173 -43.864 0.065 1.00 26.79 211 HIS A N 1
ATOM 1348 C CA . HIS A 1 185 ? -15.762 -44.164 -0.180 1.00 26.88 211 HIS A CA 1
ATOM 1349 C C . HIS A 1 185 ? -15.659 -44.833 -1.536 1.00 27.35 211 HIS A C 1
ATOM 1350 O O . HIS A 1 185 ? -16.210 -45.912 -1.735 1.00 27.55 211 HIS A O 1
ATOM 1357 N N . ASP A 1 186 ? -14.981 -44.173 -2.469 1.00 27.81 212 ASP A N 1
ATOM 1358 C CA . ASP A 1 186 ? -14.844 -44.683 -3.835 1.00 29.18 212 ASP A CA 1
ATOM 1359 C C . ASP A 1 186 ? -13.781 -45.776 -3.846 1.00 28.66 212 ASP A C 1
ATOM 1360 O O . ASP A 1 186 ? -12.641 -45.560 -4.265 1.00 29.88 212 ASP A O 1
ATOM 1365 N N . ALA A 1 187 ? -14.158 -46.946 -3.358 1.00 28.06 213 ALA A N 1
ATOM 1366 C CA . ALA A 1 187 ? -13.208 -48.049 -3.239 1.00 27.42 213 ALA A CA 1
ATOM 1367 C C . ALA A 1 187 ? -13.661 -49.326 -3.941 1.00 26.99 213 ALA A C 1
ATOM 1368 O O . ALA A 1 187 ? -12.831 -50.099 -4.448 1.00 26.84 213 ALA A O 1
ATOM 1370 N N . TYR A 1 188 ? -14.975 -49.522 -3.998 1.00 25.08 214 TYR A N 1
ATOM 1371 C CA . TYR A 1 188 ? -15.568 -50.843 -4.202 1.00 23.65 214 TYR A CA 1
ATOM 1372 C C . TYR A 1 188 ? -15.662 -51.316 -5.639 1.00 22.78 214 TYR A C 1
ATOM 1373 O O . TYR A 1 188 ? -16.132 -52.433 -5.894 1.00 22.01 214 TYR A O 1
ATOM 1382 N N . GLY A 1 189 ? -15.212 -50.475 -6.560 1.00 21.93 215 GLY A N 1
ATOM 1383 C CA . GLY A 1 189 ? -15.340 -50.742 -7.986 1.00 22.20 215 GLY A CA 1
ATOM 1384 C C . GLY A 1 189 ? -14.919 -52.125 -8.437 1.00 21.89 215 GLY A C 1
ATOM 1385 O O . GLY A 1 189 ? -15.608 -52.765 -9.244 1.00 22.13 215 GLY A O 1
ATOM 1386 N N . TYR A 1 190 ? -13.782 -52.602 -7.927 1.00 20.75 216 TYR A N 1
ATOM 1387 C CA . TYR A 1 190 ? -13.334 -53.953 -8.275 1.00 19.56 216 TYR A CA 1
ATOM 1388 C C . TYR A 1 190 ? -14.357 -55.030 -7.967 1.00 19.99 216 TYR A C 1
ATOM 1389 O O . TYR A 1 190 ? -14.588 -55.934 -8.788 1.00 20.63 216 TYR A O 1
ATOM 1398 N N . TYR A 1 191 ? -14.955 -54.943 -6.791 1.00 19.22 217 TYR A N 1
ATOM 1399 C CA . TYR A 1 191 ? -15.876 -55.941 -6.298 1.00 20.57 217 TYR A CA 1
ATOM 1400 C C . TYR A 1 191 ? -17.213 -55.783 -7.024 1.00 21.87 217 TYR A C 1
ATOM 1401 O O . TYR A 1 191 ? -17.810 -56.773 -7.458 1.00 22.66 217 TYR A O 1
ATOM 1410 N N . GLU A 1 192 ? -17.647 -54.533 -7.168 1.00 23.42 218 GLU A N 1
ATOM 1411 C CA . GLU A 1 192 ? -18.941 -54.230 -7.801 1.00 25.00 218 GLU A CA 1
ATOM 1412 C C . GLU A 1 192 ? -18.998 -54.651 -9.258 1.00 26.38 218 GLU A C 1
ATOM 1413 O O . GLU A 1 192 ? -19.981 -55.282 -9.667 1.00 27.19 218 GLU A O 1
ATOM 1419 N N . LYS A 1 193 ? -17.962 -54.307 -10.023 1.00 27.27 219 LYS A N 1
ATOM 1420 C CA A LYS A 1 193 ? -17.881 -54.675 -11.436 0.50 28.50 219 LYS A CA 1
ATOM 1421 C CA B LYS A 1 193 ? -17.892 -54.683 -11.437 0.50 28.58 219 LYS A CA 1
ATOM 1422 C C . LYS A 1 193 ? -17.873 -56.200 -11.570 1.00 28.86 219 LYS A C 1
ATOM 1423 O O . LYS A 1 193 ? -18.597 -56.773 -12.387 1.00 29.06 219 LYS A O 1
ATOM 1434 N N . HIS A 1 194 ? -17.060 -56.855 -10.747 1.00 29.11 220 HIS A N 1
ATOM 1435 C CA . HIS A 1 194 ? -16.935 -58.307 -10.797 1.00 29.24 220 HIS A CA 1
ATOM 1436 C C . HIS A 1 194 ? -18.259 -59.039 -10.561 1.00 29.78 220 HIS A C 1
ATOM 1437 O O . HIS A 1 194 ? -18.563 -60.007 -11.264 1.00 30.21 220 HIS A O 1
ATOM 1444 N N . TYR A 1 195 ? -19.048 -58.580 -9.591 1.00 29.53 221 TYR A N 1
ATOM 1445 C CA . TYR A 1 195 ? -20.275 -59.279 -9.214 1.00 30.18 221 TYR A CA 1
ATOM 1446 C C . TYR A 1 195 ? -21.555 -58.697 -9.822 1.00 30.87 221 TYR A C 1
ATOM 1447 O O . TYR A 1 195 ? -22.646 -59.222 -9.580 1.00 31.72 221 TYR A O 1
ATOM 1456 N N . GLY A 1 196 ? -21.408 -57.629 -10.600 1.00 31.36 222 GLY A N 1
ATOM 1457 C CA . GLY A 1 196 ? -22.536 -57.018 -11.314 1.00 32.29 222 GLY A CA 1
ATOM 1458 C C . GLY A 1 196 ? -23.481 -56.179 -10.464 1.00 32.75 222 GLY A C 1
ATOM 1459 O O . GLY A 1 196 ? -24.683 -56.100 -10.747 1.00 32.76 222 GLY A O 1
ATOM 1460 N N . LEU A 1 197 ? -22.954 -55.553 -9.416 1.00 32.62 223 LEU A N 1
ATOM 1461 C CA . LEU A 1 197 ? -23.737 -54.592 -8.640 1.00 32.84 223 LEU A CA 1
ATOM 1462 C C . LEU A 1 197 ? -23.821 -53.291 -9.431 1.00 33.03 223 LEU A C 1
ATOM 1463 O O . LEU A 1 197 ? -23.034 -53.080 -10.342 1.00 33.28 223 LEU A O 1
ATOM 1468 N N . THR A 1 198 ? -24.776 -52.423 -9.102 1.00 33.17 224 THR A N 1
ATOM 1469 C CA . THR A 1 198 ? -24.920 -51.177 -9.860 1.00 32.91 224 THR A CA 1
ATOM 1470 C C . THR A 1 198 ? -24.910 -49.922 -8.979 1.00 32.80 224 THR A C 1
ATOM 1471 O O . THR A 1 198 ? -25.970 -49.382 -8.637 1.00 32.95 224 THR A O 1
ATOM 1475 N N . PRO A 1 199 ? -23.700 -49.455 -8.604 1.00 32.48 225 PRO A N 1
ATOM 1476 C CA . PRO A 1 199 ? -23.540 -48.220 -7.841 1.00 32.38 225 PRO A CA 1
ATOM 1477 C C . PRO A 1 199 ? -23.872 -46.983 -8.672 1.00 32.16 225 PRO A C 1
ATOM 1478 O O . PRO A 1 199 ? -23.561 -46.922 -9.865 1.00 32.26 225 PRO A O 1
ATOM 1482 N N . LEU A 1 200 ? -24.494 -46.000 -8.031 1.00 32.25 226 LEU A N 1
ATOM 1483 C CA . LEU A 1 200 ? -24.844 -44.751 -8.688 1.00 32.34 226 LEU A CA 1
ATOM 1484 C C . LEU A 1 200 ? -23.741 -43.710 -8.560 1.00 32.52 226 LEU A C 1
ATOM 1485 O O . LEU A 1 200 ? -23.674 -42.766 -9.347 1.00 32.81 226 LEU A O 1
ATOM 1490 N N . GLY A 1 201 ? -22.875 -43.883 -7.566 1.00 32.27 227 GLY A N 1
ATOM 1491 C CA . GLY A 1 201 ? -21.761 -42.970 -7.355 1.00 32.77 227 GLY A CA 1
ATOM 1492 C C . GLY A 1 201 ? -21.364 -42.850 -5.894 1.00 33.02 227 GLY A C 1
ATOM 1493 O O . GLY A 1 201 ? -21.772 -43.660 -5.060 1.00 32.51 227 GLY A O 1
ATOM 1494 N N . HIS A 1 202 ? -20.559 -41.835 -5.595 1.00 33.90 228 HIS A N 1
ATOM 1495 C CA . HIS A 1 202 ? -20.074 -41.608 -4.241 1.00 34.78 228 HIS A CA 1
ATOM 1496 C C . HIS A 1 202 ? -20.162 -40.146 -3.826 1.00 34.93 228 HIS A C 1
ATOM 1497 O O . HIS A 1 202 ? -20.163 -39.245 -4.667 1.00 34.84 228 HIS A O 1
ATOM 1504 N N . PHE A 1 203 ? -20.263 -39.927 -2.519 1.00 34.96 229 PHE A N 1
ATOM 1505 C CA . PHE A 1 203 ? -20.192 -38.595 -1.945 1.00 35.56 229 PHE A CA 1
ATOM 1506 C C . PHE A 1 203 ? -18.991 -38.507 -1.025 1.00 35.93 229 PHE A C 1
ATOM 1507 O O . PHE A 1 203 ? -18.721 -39.435 -0.263 1.00 35.71 229 PHE A O 1
ATOM 1515 N N . THR A 1 204 ? -18.284 -37.386 -1.089 1.00 36.73 230 THR A N 1
ATOM 1516 C CA . THR A 1 204 ? -17.187 -37.131 -0.164 1.00 37.70 230 THR A CA 1
ATOM 1517 C C . THR A 1 204 ? -17.787 -36.590 1.130 1.00 37.78 230 THR A C 1
ATOM 1518 O O . THR A 1 204 ? -18.325 -35.480 1.165 1.00 38.05 230 THR A O 1
ATOM 1522 N N . VAL A 1 205 ? -17.717 -37.400 2.182 1.00 37.83 231 VAL A N 1
ATOM 1523 C CA . VAL A 1 205 ? -18.313 -37.059 3.471 1.00 38.04 231 VAL A CA 1
ATOM 1524 C C . VAL A 1 205 ? -17.309 -37.314 4.596 1.00 38.54 231 VAL A C 1
ATOM 1525 O O . VAL A 1 205 ? -16.734 -38.402 4.696 1.00 38.48 231 VAL A O 1
ATOM 1529 N N . ASN A 1 206 ? -17.100 -36.304 5.433 1.00 38.95 232 ASN A N 1
ATOM 1530 C CA . ASN A 1 206 ? -16.287 -36.451 6.633 1.00 39.86 232 ASN A CA 1
ATOM 1531 C C . ASN A 1 206 ? -16.980 -37.406 7.619 1.00 40.15 232 ASN A C 1
ATOM 1532 O O . ASN A 1 206 ? -18.159 -37.235 7.911 1.00 40.10 232 ASN A O 1
ATOM 1537 N N . PRO A 1 207 ? -16.253 -38.427 8.121 1.00 40.65 233 PRO A N 1
ATOM 1538 C CA . PRO A 1 207 ? -16.862 -39.407 9.030 1.00 41.06 233 PRO A CA 1
ATOM 1539 C C . PRO A 1 207 ? -17.263 -38.844 10.394 1.00 41.54 233 PRO A C 1
ATOM 1540 O O . PRO A 1 207 ? -18.067 -39.453 11.103 1.00 41.42 233 PRO A O 1
ATOM 1544 N N . GLU A 1 208 ? -16.707 -37.687 10.740 1.00 42.15 234 GLU A N 1
ATOM 1545 C CA . GLU A 1 208 ? -16.947 -37.055 12.035 1.00 43.12 234 GLU A CA 1
ATOM 1546 C C . GLU A 1 208 ? -17.872 -35.842 11.953 1.00 43.23 234 GLU A C 1
ATOM 1547 O O . GLU A 1 208 ? -18.588 -35.540 12.912 1.00 43.49 234 GLU A O 1
ATOM 1553 N N . ILE A 1 209 ? -17.847 -35.148 10.816 1.00 43.27 235 ILE A N 1
ATOM 1554 C CA . ILE A 1 209 ? -18.594 -33.899 10.645 1.00 43.21 235 ILE A CA 1
ATOM 1555 C C . ILE A 1 209 ? -19.466 -33.960 9.388 1.00 42.98 235 ILE A C 1
ATOM 1556 O O . ILE A 1 209 ? -18.961 -34.174 8.280 1.00 42.88 235 ILE A O 1
ATOM 1561 N N . GLN A 1 210 ? -20.773 -33.774 9.569 1.00 42.76 236 GLN A N 1
ATOM 1562 C CA . GLN A 1 210 ? -21.723 -33.745 8.449 1.00 42.52 236 GLN A CA 1
ATOM 1563 C C . GLN A 1 210 ? -21.429 -32.590 7.481 1.00 42.17 236 GLN A C 1
ATOM 1564 O O . GLN A 1 210 ? -20.895 -31.557 7.899 1.00 42.01 236 GLN A O 1
ATOM 1570 N N . PRO A 1 211 ? -21.769 -32.759 6.184 1.00 41.78 237 PRO A N 1
ATOM 1571 C CA . PRO A 1 211 ? -21.531 -31.670 5.232 1.00 41.62 237 PRO A CA 1
ATOM 1572 C C . PRO A 1 211 ? -22.317 -30.411 5.606 1.00 41.53 237 PRO A C 1
ATOM 1573 O O . PRO A 1 211 ? -23.274 -30.489 6.382 1.00 41.18 237 PRO A O 1
ATOM 1577 N N . GLY A 1 212 ? -21.903 -29.267 5.061 1.00 41.53 238 GLY A N 1
ATOM 1578 C CA . GLY A 1 212 ? -22.603 -27.994 5.276 1.00 41.77 238 GLY A CA 1
ATOM 1579 C C . GLY A 1 212 ? -24.008 -28.008 4.695 1.00 41.93 238 GLY A C 1
ATOM 1580 O O . GLY A 1 212 ? -24.386 -28.952 3.992 1.00 41.46 238 GLY A O 1
ATOM 1581 N N . ALA A 1 213 ? -24.778 -26.958 4.984 1.00 42.15 239 ALA A N 1
ATOM 1582 C CA . ALA A 1 213 ? -26.182 -26.860 4.568 1.00 42.35 239 ALA A CA 1
ATOM 1583 C C . ALA A 1 213 ? -26.371 -27.057 3.068 1.00 42.44 239 ALA A C 1
ATOM 1584 O O . ALA A 1 213 ? -27.221 -27.846 2.645 1.00 42.40 239 ALA A O 1
ATOM 1586 N N . GLN A 1 214 ? -25.564 -26.348 2.277 1.00 42.40 240 GLN A N 1
ATOM 1587 C CA . GLN A 1 214 ? -25.659 -26.383 0.819 1.00 42.33 240 GLN A CA 1
ATOM 1588 C C . GLN A 1 214 ? -25.323 -27.739 0.211 1.00 41.72 240 GLN A C 1
ATOM 1589 O O . GLN A 1 214 ? -26.067 -28.242 -0.632 1.00 41.87 240 GLN A O 1
ATOM 1595 N N . ARG A 1 215 ? -24.205 -28.324 0.637 1.00 40.77 241 ARG A N 1
ATOM 1596 C CA . ARG A 1 215 ? -23.771 -29.607 0.101 1.00 39.86 241 ARG A CA 1
ATOM 1597 C C . ARG A 1 215 ? -24.684 -30.752 0.548 1.00 38.80 241 ARG A C 1
ATOM 1598 O O . ARG A 1 215 ? -24.937 -31.681 -0.223 1.00 38.94 241 ARG A O 1
ATOM 1606 N N . LEU A 1 216 ? -25.169 -30.682 1.785 1.00 37.63 242 LEU A N 1
ATOM 1607 C CA . LEU A 1 216 ? -26.115 -31.675 2.299 1.00 36.70 242 LEU A CA 1
ATOM 1608 C C . LEU A 1 216 ? -27.403 -31.669 1.467 1.00 36.21 242 LEU A C 1
ATOM 1609 O O . LEU A 1 216 ? -27.932 -32.725 1.118 1.00 35.21 242 LEU A O 1
ATOM 1614 N N . HIS A 1 217 ? -27.887 -30.471 1.142 1.00 35.80 243 HIS A N 1
ATOM 1615 C CA . HIS A 1 217 ? -29.029 -30.315 0.241 1.00 35.47 243 HIS A CA 1
ATOM 1616 C C . HIS A 1 217 ? -28.782 -30.988 -1.114 1.00 34.96 243 HIS A C 1
ATOM 1617 O O . HIS A 1 217 ? -29.642 -31.717 -1.617 1.00 34.78 243 HIS A O 1
ATOM 1624 N N . GLU A 1 218 ? -27.611 -30.734 -1.695 1.00 34.33 244 GLU A N 1
ATOM 1625 C CA . GLU A 1 218 ? -27.225 -31.305 -2.987 1.00 33.87 244 GLU A CA 1
ATOM 1626 C C . GLU A 1 218 ? -27.161 -32.830 -2.949 1.00 32.99 244 GLU A C 1
ATOM 1627 O O . GLU A 1 218 ? -27.597 -33.498 -3.882 1.00 33.04 244 GLU A O 1
ATOM 1633 N N . ILE A 1 219 ? -26.604 -33.367 -1.867 1.00 32.19 245 ILE A N 1
ATOM 1634 C CA . ILE A 1 219 ? -26.480 -34.812 -1.683 1.00 30.98 245 ILE A CA 1
ATOM 1635 C C . ILE A 1 219 ? -27.851 -35.463 -1.513 1.00 30.31 245 ILE A C 1
ATOM 1636 O O . ILE A 1 219 ? -28.159 -36.471 -2.155 1.00 29.74 245 ILE A O 1
ATOM 1641 N N . ARG A 1 220 ? -28.663 -34.886 -0.636 1.00 29.75 246 ARG A N 1
ATOM 1642 C CA . ARG A 1 220 ? -29.996 -35.421 -0.374 1.00 29.84 246 ARG A CA 1
ATOM 1643 C C . ARG A 1 220 ? -30.850 -35.384 -1.640 1.00 29.83 246 ARG A C 1
ATOM 1644 O O . ARG A 1 220 ? -31.625 -36.310 -1.900 1.00 28.81 246 ARG A O 1
ATOM 1652 N N . THR A 1 221 ? -30.674 -34.331 -2.433 1.00 29.80 247 THR A N 1
ATOM 1653 C CA . THR A 1 221 ? -31.386 -34.194 -3.703 1.00 30.33 247 THR A CA 1
ATOM 1654 C C . THR A 1 221 ? -31.000 -35.321 -4.659 1.00 30.40 247 THR A C 1
ATOM 1655 O O . THR A 1 221 ? -31.870 -35.946 -5.262 1.00 30.14 247 THR A O 1
ATOM 1659 N N . GLN A 1 222 ? -29.699 -35.594 -4.773 1.00 30.66 248 GLN A N 1
ATOM 1660 C CA . GLN A 1 222 ? -29.223 -36.688 -5.627 1.00 30.95 248 GLN A CA 1
ATOM 1661 C C . GLN A 1 222 ? -29.723 -38.055 -5.171 1.00 29.98 248 GLN A C 1
ATOM 1662 O O . GLN A 1 222 ? -30.075 -38.890 -6.003 1.00 29.35 248 GLN A O 1
ATOM 1668 N N . LEU A 1 223 ? -29.745 -38.280 -3.855 1.00 29.39 249 LEU A N 1
ATOM 1669 C CA . LEU A 1 223 ? -30.263 -39.522 -3.280 1.00 29.02 249 LEU A CA 1
ATOM 1670 C C . LEU A 1 223 ? -31.683 -39.823 -3.750 1.00 28.92 249 LEU A C 1
ATOM 1671 O O . LEU A 1 223 ? -31.995 -40.951 -4.139 1.00 28.52 249 LEU A O 1
ATOM 1676 N N . VAL A 1 224 ? -32.532 -38.797 -3.735 1.00 29.04 250 VAL A N 1
ATOM 1677 C CA . VAL A 1 224 ? -33.927 -38.967 -4.150 1.00 29.00 250 VAL A CA 1
ATOM 1678 C C . VAL A 1 224 ? -34.043 -39.003 -5.679 1.00 29.24 250 VAL A C 1
ATOM 1679 O O . VAL A 1 224 ? -34.660 -39.919 -6.216 1.00 29.27 250 VAL A O 1
ATOM 1683 N N . GLU A 1 225 ? -33.434 -38.029 -6.360 1.00 29.62 251 GLU A N 1
ATOM 1684 C CA . GLU A 1 225 ? -33.504 -37.911 -7.830 1.00 30.86 251 GLU A CA 1
ATOM 1685 C C . GLU A 1 225 ? -33.027 -39.146 -8.582 1.00 30.97 251 GLU A C 1
ATOM 1686 O O . GLU A 1 225 ? -33.637 -39.544 -9.576 1.00 31.01 251 GLU A O 1
ATOM 1692 N N . GLN A 1 226 ? -31.930 -39.744 -8.120 1.00 31.01 252 GLN A N 1
ATOM 1693 C CA . GLN A 1 226 ? -31.367 -40.910 -8.805 1.00 31.32 252 GLN A CA 1
ATOM 1694 C C . GLN A 1 226 ? -31.959 -42.230 -8.318 1.00 30.90 252 GLN A C 1
ATOM 1695 O O . GLN A 1 226 ? -31.511 -43.307 -8.731 1.00 31.53 252 GLN A O 1
ATOM 1701 N N . LYS A 1 227 ? -32.970 -42.136 -7.450 1.00 30.31 253 LYS A N 1
ATOM 1702 C CA . LYS A 1 227 ? -33.773 -43.280 -7.004 1.00 30.72 253 LYS A CA 1
ATOM 1703 C C . LYS A 1 227 ? -32.943 -44.352 -6.284 1.00 30.41 253 LYS A C 1
ATOM 1704 O O . LYS A 1 227 ? -33.165 -45.548 -6.470 1.00 30.51 253 LYS A O 1
ATOM 1710 N N . ALA A 1 228 ? -31.9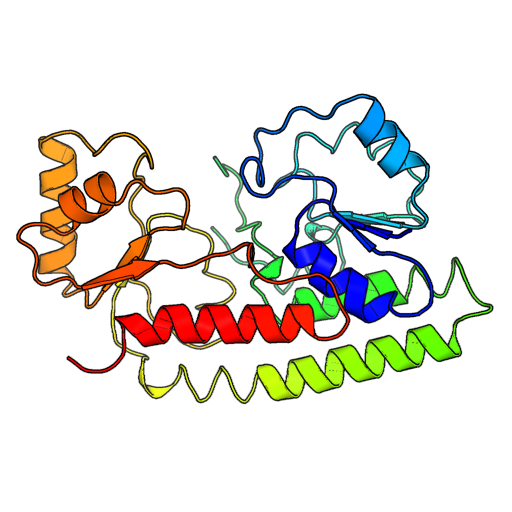92 -43.908 -5.463 1.00 30.06 254 ALA A N 1
ATOM 1711 C CA . ALA A 1 228 ? -31.158 -44.823 -4.685 1.00 29.80 254 ALA A CA 1
ATOM 1712 C C . ALA A 1 228 ? -31.985 -45.664 -3.722 1.00 29.90 254 ALA A C 1
ATOM 1713 O O . ALA A 1 228 ? -32.896 -45.157 -3.050 1.00 29.99 254 ALA A O 1
ATOM 1715 N N . THR A 1 229 ? -31.665 -46.956 -3.653 1.00 29.12 255 THR A N 1
ATOM 1716 C CA . THR A 1 229 ? -32.258 -47.836 -2.655 1.00 29.21 255 THR A CA 1
ATOM 1717 C C . THR A 1 229 ? -31.533 -47.644 -1.328 1.00 28.74 255 THR A C 1
ATOM 1718 O O . THR A 1 229 ? -32.165 -47.560 -0.274 1.00 28.41 255 THR A O 1
ATOM 1722 N N . CYS A 1 230 ? -30.200 -47.551 -1.401 1.00 28.54 256 CYS A N 1
ATOM 1723 C CA . CYS A 1 230 ? -29.340 -47.526 -0.219 1.00 28.33 256 CYS A CA 1
ATOM 1724 C C . CYS A 1 230 ? -28.245 -46.460 -0.308 1.00 27.11 256 CYS A C 1
ATOM 1725 O O . CYS A 1 230 ? -27.852 -46.043 -1.395 1.00 26.88 256 CYS A O 1
ATOM 1728 N N . VAL A 1 231 ? -27.773 -46.005 0.847 1.00 26.15 257 VAL A N 1
ATOM 1729 C CA . VAL A 1 231 ? -26.507 -45.281 0.930 1.00 26.08 257 VAL A CA 1
ATOM 1730 C C . VAL A 1 231 ? -25.627 -46.057 1.913 1.00 25.52 257 VAL A C 1
ATOM 1731 O O . VAL A 1 231 ? -26.076 -46.408 3.001 1.00 25.74 257 VAL A O 1
ATOM 1735 N N . PHE A 1 232 ? -24.391 -46.343 1.511 1.00 25.47 258 PHE A N 1
ATOM 1736 C CA . PHE A 1 232 ? -23.474 -47.142 2.350 1.00 25.18 258 PHE A CA 1
ATOM 1737 C C . PHE A 1 232 ? -22.348 -46.321 2.956 1.00 25.01 258 PHE A C 1
ATOM 1738 O O . PHE A 1 232 ? -21.561 -45.691 2.243 1.00 24.96 258 PHE A O 1
ATOM 1746 N N . ALA A 1 233 ? -22.266 -46.355 4.283 1.00 25.64 259 ALA A N 1
ATOM 1747 C CA . ALA A 1 233 ? -21.143 -45.787 5.001 1.00 26.34 259 ALA A CA 1
ATOM 1748 C C . ALA A 1 233 ? -20.140 -46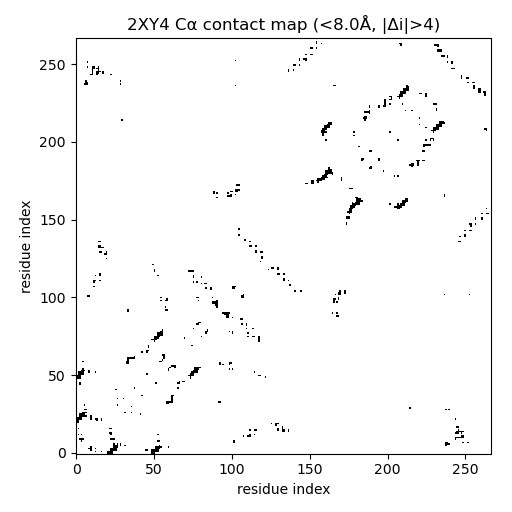.896 5.304 1.00 26.86 259 ALA A C 1
ATOM 1749 O O . ALA A 1 233 ? -20.274 -48.029 4.828 1.00 26.97 259 ALA A O 1
ATOM 1751 N N . GLU A 1 234 ? -19.127 -46.539 6.081 1.00 28.01 260 GLU A N 1
ATOM 1752 C CA . GLU A 1 234 ? -18.127 -47.485 6.556 1.00 28.42 260 GLU A CA 1
ATOM 1753 C C . GLU A 1 234 ? -18.091 -47.426 8.086 1.00 29.27 260 GLU A C 1
ATOM 1754 O O . GLU A 1 234 ? -18.689 -46.508 8.676 1.00 29.06 260 GLU A O 1
ATOM 1760 N N . PRO A 1 235 ? -17.429 -48.406 8.741 1.00 29.68 261 PRO A N 1
ATOM 1761 C CA . PRO A 1 235 ? -17.536 -48.509 10.208 1.00 30.73 261 PRO A CA 1
ATOM 1762 C C . PRO A 1 235 ? -17.068 -47.298 11.006 1.00 31.02 261 PRO A C 1
ATOM 1763 O O . PRO A 1 235 ? -17.534 -47.102 12.135 1.00 32.25 261 PRO A O 1
ATOM 1767 N N . GLN A 1 236 ? -16.174 -46.495 10.440 1.00 31.56 262 GLN A N 1
ATOM 1768 C CA . GLN A 1 236 ? -15.626 -45.321 11.131 1.00 32.15 262 GLN A CA 1
ATOM 1769 C C . GLN A 1 236 ? -16.557 -44.096 11.125 1.00 32.60 262 GLN A C 1
ATOM 1770 O O . GLN A 1 236 ? -16.301 -43.116 11.834 1.00 32.86 262 GLN A O 1
ATOM 1776 N N . PHE A 1 237 ? -17.623 -44.152 10.327 1.00 32.78 263 PHE A N 1
ATOM 1777 C CA . PHE A 1 237 ? -18.587 -43.053 10.258 1.00 33.13 263 PHE A CA 1
ATOM 1778 C C . PHE A 1 237 ? -19.478 -42.970 11.490 1.00 33.23 263 PHE A C 1
ATOM 1779 O O . PHE A 1 237 ? -20.075 -43.957 11.909 1.00 33.09 263 PHE A O 1
ATOM 1787 N N . ARG A 1 238 ? -19.551 -41.776 12.063 1.00 34.16 264 ARG A N 1
ATOM 1788 C CA . ARG A 1 238 ? -20.506 -41.493 13.132 1.00 35.22 264 ARG A CA 1
ATOM 1789 C C . ARG A 1 238 ? -21.927 -41.683 12.599 1.00 35.13 264 ARG A C 1
ATOM 1790 O O . ARG A 1 238 ? -22.267 -41.131 11.544 1.00 34.58 264 ARG A O 1
ATOM 1798 N N . PRO A 1 239 ? -22.756 -42.471 13.315 1.00 35.36 265 PRO A N 1
ATOM 1799 C CA . PRO A 1 239 ? -24.132 -42.745 12.897 1.00 35.56 265 PRO A CA 1
ATOM 1800 C C . PRO A 1 239 ? -24.912 -41.465 12.585 1.00 35.53 265 PRO A C 1
ATOM 1801 O O . PRO A 1 239 ? -25.702 -41.441 11.635 1.00 35.45 265 PRO A O 1
ATOM 1805 N N . ALA A 1 240 ? -24.657 -40.418 13.367 1.00 35.54 266 ALA A N 1
ATOM 1806 C CA . ALA A 1 240 ? -25.286 -39.108 13.196 1.00 35.34 266 ALA A CA 1
ATOM 1807 C C . ALA A 1 240 ? -24.975 -38.454 11.848 1.00 35.13 266 ALA A C 1
ATOM 1808 O O . ALA A 1 240 ? -25.839 -37.801 11.260 1.00 35.07 266 ALA A O 1
ATOM 1810 N N . VAL A 1 241 ? -23.744 -38.625 11.367 1.00 34.31 267 VAL A N 1
ATOM 1811 C CA . VAL A 1 241 ? -23.351 -38.102 10.059 1.00 33.45 267 VAL A CA 1
ATOM 1812 C C . VAL A 1 241 ? -24.110 -38.834 8.941 1.00 33.03 267 VAL A C 1
ATOM 1813 O O . VAL A 1 241 ? -24.615 -38.205 8.005 1.00 32.47 267 VAL A O 1
ATOM 1817 N N . VAL A 1 242 ? -24.210 -40.156 9.063 1.00 32.23 268 VAL A N 1
ATOM 1818 C CA . VAL A 1 242 ? -24.929 -40.977 8.084 1.00 31.77 268 VAL A CA 1
ATOM 1819 C C . VAL A 1 242 ? -26.427 -40.662 8.097 1.00 32.17 268 VAL A C 1
ATOM 1820 O O . VAL A 1 242 ? -27.070 -40.596 7.044 1.00 31.80 268 VAL A O 1
ATOM 1824 N N . GLU A 1 243 ? -26.972 -40.482 9.299 1.00 33.00 269 GLU A N 1
ATOM 1825 C CA . GLU A 1 243 ? -28.382 -40.110 9.470 1.00 33.70 269 GLU A CA 1
ATOM 1826 C C . GLU A 1 243 ? -28.680 -38.740 8.863 1.00 33.45 269 GLU A C 1
ATOM 1827 O O . GLU A 1 243 ? -29.742 -38.548 8.270 1.00 34.03 269 GLU A O 1
ATOM 1833 N N . ALA A 1 244 ? -27.745 -37.799 9.009 1.00 33.34 270 ALA A N 1
ATOM 1834 C CA . ALA A 1 244 ? -27.895 -36.450 8.446 1.00 33.26 270 ALA A CA 1
ATOM 1835 C C . ALA A 1 244 ? -27.949 -36.489 6.917 1.00 33.57 270 ALA A C 1
ATOM 1836 O O . ALA A 1 244 ? -28.634 -35.670 6.287 1.00 33.44 270 ALA A O 1
ATOM 1838 N N . VAL A 1 245 ? -27.225 -37.442 6.329 1.00 33.07 271 VAL A N 1
ATOM 1839 C CA . VAL A 1 245 ? -27.216 -37.611 4.877 1.00 33.49 271 VAL A CA 1
ATOM 1840 C C . VAL A 1 245 ? -28.511 -38.239 4.363 1.00 33.82 271 VAL A C 1
ATOM 1841 O O . VAL A 1 245 ? -29.016 -37.852 3.307 1.00 33.92 271 VAL A O 1
ATOM 1845 N N . ALA A 1 246 ? -29.036 -39.210 5.104 1.00 34.31 272 ALA A N 1
ATOM 1846 C CA . ALA A 1 246 ? -30.194 -39.974 4.663 1.00 35.47 272 ALA A CA 1
ATOM 1847 C C . ALA A 1 246 ? -31.525 -39.375 5.123 1.00 36.31 272 ALA A C 1
ATOM 1848 O O . ALA A 1 246 ? -32.585 -39.750 4.607 1.00 36.43 272 ALA A O 1
ATOM 1850 N N . ARG A 1 247 ? -31.456 -38.451 6.082 1.00 37.30 273 ARG A N 1
ATOM 1851 C CA . ARG A 1 247 ? -32.651 -37.823 6.660 1.00 38.45 273 ARG A CA 1
ATOM 1852 C C . ARG A 1 247 ? -33.493 -37.141 5.592 1.00 38.72 273 ARG A C 1
ATOM 1853 O O . ARG A 1 247 ? -32.990 -36.330 4.803 1.00 39.54 273 ARG A O 1
ATOM 1861 N N . GLY A 1 248 ? -34.774 -37.489 5.569 1.00 39.40 274 GLY A N 1
ATOM 1862 C CA . GLY A 1 248 ? -35.723 -36.884 4.641 1.00 39.13 274 GLY A CA 1
ATOM 1863 C C . GLY A 1 248 ? -35.925 -37.736 3.409 1.00 39.16 274 GLY A C 1
ATOM 1864 O O . GLY A 1 248 ? -37.038 -37.846 2.900 1.00 39.24 274 GLY A O 1
ATOM 1865 N N . THR A 1 249 ? -34.836 -38.351 2.946 1.00 38.77 275 THR A N 1
ATOM 1866 C CA . THR A 1 249 ? -34.827 -39.170 1.742 1.00 37.98 275 THR A CA 1
ATOM 1867 C C . THR A 1 249 ? -35.543 -40.498 1.999 1.00 37.95 275 THR A C 1
ATOM 1868 O O . THR A 1 249 ? -35.868 -40.832 3.141 1.00 38.55 275 THR A O 1
ATOM 1872 N N . SER A 1 250 ? -35.796 -41.256 0.940 1.00 37.67 276 SER A N 1
ATOM 1873 C CA . SER A 1 250 ? -36.415 -42.577 1.096 1.00 37.51 276 SER A CA 1
ATOM 1874 C C . SER A 1 250 ? -35.377 -43.657 1.460 1.00 36.37 276 SER A C 1
ATOM 1875 O O . SER A 1 250 ? -35.714 -44.821 1.666 1.00 36.23 276 SER A O 1
ATOM 1878 N N . VAL A 1 251 ? -34.121 -43.246 1.569 1.00 35.14 277 VAL A N 1
ATOM 1879 C CA . VAL A 1 251 ? -32.999 -44.164 1.368 1.00 33.93 277 VAL A CA 1
ATOM 1880 C C . VAL A 1 251 ? -32.565 -44.909 2.633 1.00 33.51 277 VAL A C 1
ATOM 1881 O O . VAL A 1 251 ? -32.337 -44.299 3.677 1.00 33.44 277 VAL A O 1
ATOM 1885 N N . ARG A 1 252 ? -32.453 -46.232 2.512 1.00 32.95 278 ARG A N 1
ATOM 1886 C CA . ARG A 1 252 ? -31.965 -47.077 3.592 1.00 32.56 278 ARG A CA 1
ATOM 1887 C C . ARG A 1 252 ? -30.467 -46.884 3.769 1.00 32.00 278 ARG A C 1
ATOM 1888 O O . ARG A 1 252 ? -29.749 -46.643 2.798 1.00 31.51 278 ARG A O 1
ATOM 1896 N N . MET A 1 253 ? -30.016 -46.981 5.014 1.00 31.26 279 MET A N 1
ATOM 1897 C CA . MET A 1 253 ? -28.601 -46.849 5.350 1.00 30.97 279 MET A CA 1
ATOM 1898 C C . MET A 1 253 ? -27.986 -48.229 5.576 1.00 30.40 279 MET A C 1
ATOM 1899 O O . MET A 1 253 ? -28.560 -49.067 6.275 1.00 30.79 279 MET A O 1
ATOM 1904 N N . GLY A 1 254 ? -26.818 -48.455 4.980 1.00 29.73 280 GLY A N 1
ATOM 1905 C CA . GLY A 1 254 ? -26.042 -49.674 5.229 1.00 28.30 280 GLY A CA 1
ATOM 1906 C C . GLY A 1 254 ? -24.608 -49.352 5.619 1.00 27.49 280 GLY A C 1
ATOM 1907 O O . GLY A 1 254 ? -24.207 -48.187 5.676 1.00 26.14 280 GLY A O 1
ATOM 1908 N N . THR A 1 255 ? -23.824 -50.396 5.889 1.00 26.83 281 THR A N 1
ATOM 1909 C CA . THR A 1 255 ? -22.406 -50.222 6.207 1.00 26.33 281 THR A CA 1
ATOM 1910 C C . THR A 1 255 ? -21.621 -51.275 5.446 1.00 24.99 281 THR A C 1
ATOM 1911 O O . THR A 1 255 ? -21.992 -52.445 5.451 1.00 25.24 281 THR A O 1
ATOM 1915 N N . LEU A 1 256 ? -20.578 -50.832 4.751 1.00 24.00 282 LEU A N 1
ATOM 1916 C CA . LEU A 1 256 ? -19.614 -51.740 4.134 1.00 22.93 282 LEU A CA 1
ATOM 1917 C C . LEU A 1 256 ? -18.288 -51.651 4.870 1.00 22.51 282 LEU A C 1
ATOM 1918 O O . LEU A 1 256 ? -17.857 -50.569 5.269 1.00 22.25 282 LEU A O 1
ATOM 1923 N N . ASP A 1 257 ? -17.618 -52.790 5.020 1.00 22.14 283 ASP A N 1
ATOM 1924 C CA . ASP A 1 257 ? -16.305 -52.787 5.657 1.00 21.58 283 ASP A CA 1
ATOM 1925 C C . ASP A 1 257 ? -15.235 -53.311 4.701 1.00 21.57 283 ASP A C 1
ATOM 1926 O O . ASP A 1 257 ? -15.090 -54.520 4.570 1.00 21.30 283 ASP A O 1
ATOM 1931 N N . PRO A 1 258 ? -14.462 -52.400 4.078 1.00 21.51 284 PRO A N 1
ATOM 1932 C CA . PRO A 1 258 ? -13.563 -52.836 3.010 1.00 21.29 284 PRO A CA 1
ATOM 1933 C C . PRO A 1 258 ? -12.298 -53.484 3.542 1.00 21.14 284 PRO A C 1
ATOM 1934 O O . PRO A 1 258 ? -11.487 -53.964 2.753 1.00 19.74 284 PRO A O 1
ATOM 1938 N N . LEU A 1 259 ? -12.135 -53.486 4.862 1.00 20.59 285 LEU A N 1
ATOM 1939 C CA . LEU A 1 259 ? -10.962 -54.111 5.479 1.00 21.52 285 LEU A CA 1
ATOM 1940 C C . LEU A 1 259 ? -11.281 -55.420 6.210 1.00 21.77 285 LEU A C 1
ATOM 1941 O O . LEU A 1 259 ? -10.373 -56.089 6.686 1.00 23.72 285 LEU A O 1
ATOM 1946 N N . GLY A 1 260 ? -12.555 -55.805 6.277 1.00 22.20 286 GLY A N 1
ATOM 1947 C CA . GLY A 1 260 ? -12.944 -57.011 7.016 1.00 22.24 286 GLY A CA 1
ATOM 1948 C C . GLY A 1 260 ? -12.407 -56.993 8.445 1.00 22.60 286 GLY A C 1
ATOM 1949 O O . GLY A 1 260 ? -11.868 -57.993 8.927 1.00 22.26 286 GLY A O 1
ATOM 1950 N N . THR A 1 261 ? -12.579 -55.860 9.133 1.00 23.05 287 THR A N 1
ATOM 1951 C CA . THR A 1 261 ? -11.947 -55.624 10.446 1.00 23.03 287 THR A CA 1
ATOM 1952 C C . THR A 1 261 ? -12.235 -56.709 11.493 1.00 23.03 287 THR A C 1
ATOM 1953 O O . THR A 1 261 ? -11.365 -57.034 12.291 1.00 23.90 287 THR A O 1
ATOM 1957 N N . ASN A 1 262 ? -13.437 -57.285 11.469 1.00 22.49 288 ASN A N 1
ATOM 1958 C CA . ASN A 1 262 ? -13.839 -58.304 12.451 1.00 22.73 288 ASN A CA 1
ATOM 1959 C C . ASN A 1 262 ? -13.388 -59.731 12.127 1.00 22.20 288 ASN A C 1
ATOM 1960 O O . ASN A 1 262 ? -13.651 -60.663 12.895 1.00 23.23 288 ASN A O 1
ATOM 1965 N N . ILE A 1 263 ? -12.723 -59.917 10.990 1.00 21.23 289 ILE A N 1
ATOM 1966 C CA . ILE A 1 263 ? -12.373 -61.253 10.536 1.00 20.22 289 ILE A CA 1
ATOM 1967 C C . ILE A 1 263 ? -10.930 -61.531 10.959 1.00 19.64 289 ILE A C 1
ATOM 1968 O O . ILE A 1 263 ? -10.053 -60.693 10.773 1.00 18.80 289 ILE A O 1
ATOM 1973 N N . LYS A 1 264 ? -10.709 -62.681 11.580 1.00 20.20 290 LYS A N 1
ATOM 1974 C CA . LYS A 1 264 ? -9.357 -63.011 12.035 1.00 20.97 290 LYS A CA 1
ATOM 1975 C C . LYS A 1 264 ? -8.545 -63.655 10.899 1.00 20.06 290 LYS A C 1
ATOM 1976 O O . LYS A 1 264 ? -9.100 -64.271 9.989 1.00 18.13 290 LYS A O 1
ATOM 1982 N N . LEU A 1 265 ? -7.226 -63.487 10.955 1.00 19.85 291 LEU A N 1
ATOM 1983 C CA . LEU A 1 265 ? -6.369 -64.100 9.948 1.00 20.51 291 LEU A CA 1
ATOM 1984 C C . LEU A 1 265 ? -6.505 -65.610 9.979 1.00 20.83 291 LEU A C 1
ATOM 1985 O O . LEU A 1 265 ? -6.737 -66.223 11.040 1.00 22.06 291 LEU A O 1
ATOM 1990 N N . GLY A 1 266 ? -6.352 -66.214 8.820 1.00 19.61 292 GLY A N 1
ATOM 1991 C CA . GLY A 1 266 ? -6.378 -67.647 8.712 1.00 20.01 292 GLY A CA 1
ATOM 1992 C C . GLY A 1 266 ? -6.705 -68.109 7.328 1.00 19.95 292 GLY A C 1
ATOM 1993 O O . GLY A 1 266 ? -7.024 -67.330 6.423 1.00 19.59 292 GLY A O 1
ATOM 1994 N N . LYS A 1 267 ? -6.615 -69.410 7.170 1.00 20.40 293 LYS A N 1
ATOM 1995 C CA . LYS A 1 267 ? -6.748 -70.050 5.910 1.00 20.17 293 LYS A CA 1
ATOM 1996 C C . LYS A 1 267 ? -7.998 -69.668 5.097 1.00 20.49 293 LYS A C 1
ATOM 1997 O O . LYS A 1 267 ? -7.931 -69.502 3.872 1.00 21.02 293 LYS A O 1
ATOM 2003 N N . THR A 1 268 ? -9.128 -69.519 5.782 1.00 18.95 294 THR A N 1
ATOM 2004 C CA . THR A 1 268 ? -10.405 -69.294 5.102 1.00 19.04 294 THR A CA 1
ATOM 2005 C C . THR A 1 268 ? -10.823 -67.819 5.115 1.00 18.26 294 THR A C 1
ATOM 2006 O O . THR A 1 268 ? -11.928 -67.494 4.675 1.00 18.24 294 THR A O 1
ATOM 2010 N N . SER A 1 269 ? -9.939 -66.955 5.604 1.00 17.00 295 SER A N 1
ATOM 2011 C CA . SER A 1 269 ? -10.300 -65.559 5.897 1.00 15.90 295 SER A CA 1
ATOM 2012 C C . SER A 1 269 ? -10.629 -64.705 4.683 1.00 15.98 295 SER A C 1
ATOM 2013 O O . SER A 1 269 ? -11.522 -63.850 4.763 1.00 15.57 295 SER A O 1
ATOM 2016 N N . TYR A 1 270 ? -9.930 -64.914 3.566 1.00 14.71 296 TYR A N 1
ATOM 2017 C CA . TYR A 1 270 ? -10.205 -64.078 2.401 1.00 15.43 296 TYR A CA 1
ATOM 2018 C C . TYR A 1 270 ? -11.586 -64.408 1.823 1.00 15.69 296 TYR A C 1
ATOM 2019 O O . TYR A 1 270 ? -12.362 -63.509 1.451 1.00 15.52 296 TYR A O 1
ATOM 2028 N N . SER A 1 271 ? -11.895 -65.700 1.784 1.00 16.37 297 SER A N 1
ATOM 2029 C CA . SER A 1 271 ? -13.212 -66.138 1.352 1.00 17.47 297 SER A CA 1
ATOM 2030 C C . SER A 1 271 ? -14.285 -65.605 2.298 1.00 17.45 297 SER A C 1
ATOM 2031 O O . SER A 1 271 ? -15.334 -65.152 1.826 1.00 18.81 297 SER A O 1
ATOM 2034 N N . ALA A 1 272 ? -14.019 -65.646 3.609 1.00 17.61 298 ALA A N 1
ATOM 2035 C CA . ALA A 1 272 ? -14.958 -65.114 4.618 1.00 17.94 298 ALA A CA 1
ATOM 2036 C C . ALA A 1 272 ? -15.203 -63.619 4.397 1.00 18.30 298 ALA A C 1
ATOM 2037 O O . ALA A 1 272 ? -16.346 -63.128 4.508 1.00 18.45 298 ALA A O 1
ATOM 2039 N N . PHE A 1 273 ? -14.139 -62.912 4.031 1.00 17.34 299 PHE A N 1
ATOM 2040 C CA . PHE A 1 273 ? -14.202 -61.472 3.742 1.00 17.09 299 PHE A CA 1
ATOM 2041 C C . PHE A 1 273 ? -15.113 -61.142 2.544 1.00 17.41 299 PHE A C 1
ATOM 2042 O O . PHE A 1 273 ? -16.016 -60.291 2.653 1.00 18.36 299 PHE A O 1
ATOM 2050 N N . LEU A 1 274 ? -14.898 -61.806 1.413 1.00 17.52 300 LEU A N 1
ATOM 2051 C CA . LEU A 1 274 ? -15.743 -61.566 0.234 1.00 18.80 300 LEU A CA 1
ATOM 2052 C C . LEU A 1 274 ? -17.201 -61.902 0.548 1.00 20.07 300 LEU A C 1
ATOM 2053 O O . LEU A 1 274 ? -18.099 -61.173 0.121 1.00 19.89 300 LEU A O 1
ATOM 2058 N N . SER A 1 275 ? -17.414 -62.989 1.291 1.00 20.76 301 SER A N 1
ATOM 2059 C CA . SER A 1 275 ? -18.770 -63.414 1.665 1.00 22.86 301 SER A CA 1
ATOM 2060 C C . SER A 1 275 ? -19.439 -62.422 2.605 1.00 23.32 301 SER A C 1
ATOM 2061 O O . SER A 1 275 ? -20.640 -62.146 2.473 1.00 24.03 301 SER A O 1
ATOM 2064 N N . GLN A 1 276 ? -18.683 -61.897 3.560 1.00 22.58 302 GLN A N 1
ATOM 2065 C CA . GLN A 1 276 ? -19.204 -60.885 4.470 1.00 23.40 302 GLN A CA 1
ATOM 2066 C C . GLN A 1 276 ? -19.591 -59.596 3.741 1.00 23.55 302 GLN A C 1
ATOM 2067 O O . GLN A 1 276 ? -20.649 -58.999 4.025 1.00 23.63 302 GLN A O 1
ATOM 2073 N N . LEU A 1 277 ? -18.734 -59.154 2.822 1.00 23.25 303 LEU A N 1
ATOM 2074 C CA . LEU A 1 277 ? -19.031 -57.938 2.067 1.00 24.40 303 LEU A CA 1
ATOM 2075 C C . LEU A 1 277 ? -20.346 -58.123 1.297 1.00 25.00 303 LEU A C 1
ATOM 2076 O O . LEU A 1 277 ? -21.157 -57.192 1.207 1.00 24.87 303 LEU A O 1
ATOM 2081 N N . ALA A 1 278 ? -20.565 -59.334 0.782 1.00 25.50 304 ALA A N 1
ATOM 2082 C CA . ALA A 1 278 ? -21.808 -59.639 0.053 1.00 26.52 304 ALA A CA 1
ATOM 2083 C C . ALA A 1 278 ? -23.018 -59.520 0.967 1.00 27.15 304 ALA A C 1
ATOM 2084 O O . ALA A 1 278 ? -24.037 -58.920 0.577 1.00 27.86 304 ALA A O 1
ATOM 2086 N N . ASN A 1 279 ? -22.896 -60.076 2.169 1.00 27.25 305 ASN A N 1
ATOM 2087 C CA . ASN A 1 279 ? -23.936 -59.992 3.199 1.00 28.23 305 ASN A CA 1
ATOM 2088 C C . ASN A 1 279 ? -24.261 -58.548 3.548 1.00 28.13 305 ASN A C 1
ATOM 2089 O O . ASN A 1 279 ? -25.439 -58.191 3.700 1.00 28.09 305 ASN A O 1
ATOM 2094 N N . GLN A 1 280 ? -23.223 -57.715 3.641 1.00 27.35 306 GLN A N 1
ATOM 2095 C CA . GLN A 1 280 ? -23.393 -56.288 3.947 1.00 27.09 306 GLN A CA 1
ATOM 2096 C C . GLN A 1 280 ? -24.146 -55.533 2.850 1.00 27.30 306 GLN A C 1
ATOM 2097 O O . GLN A 1 280 ? -25.020 -54.711 3.15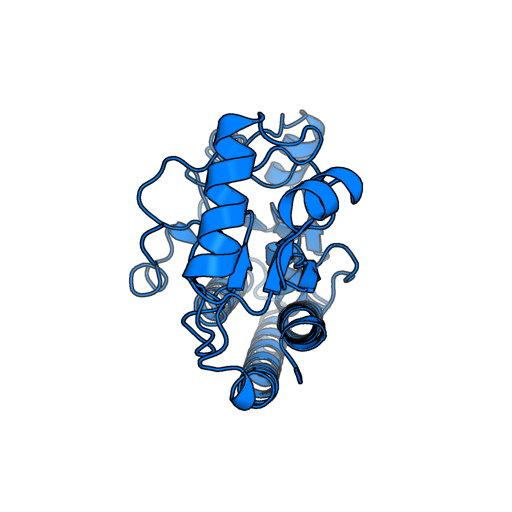8 1.00 27.15 306 GLN A O 1
ATOM 2103 N N . TYR A 1 281 ? -23.824 -55.814 1.589 1.00 26.92 307 TYR A N 1
ATOM 2104 C CA . TYR A 1 281 ? -24.559 -55.233 0.470 1.00 27.29 307 TYR A CA 1
ATOM 2105 C C . TYR A 1 281 ? -26.017 -55.705 0.515 1.00 28.59 307 TYR A C 1
ATOM 2106 O O . TYR A 1 281 ? -26.947 -54.890 0.419 1.00 28.39 307 TYR A O 1
ATOM 2115 N N . ALA A 1 282 ? -26.198 -57.016 0.666 1.00 29.17 308 ALA A N 1
ATOM 2116 C CA . ALA A 1 282 ? -27.536 -57.632 0.622 1.00 30.61 308 ALA A CA 1
ATOM 2117 C C . ALA A 1 282 ? -28.423 -57.212 1.780 1.00 31.47 308 ALA A C 1
ATOM 2118 O O . ALA A 1 282 ? -29.637 -57.039 1.600 1.00 32.39 308 ALA A O 1
ATOM 2120 N N . SER A 1 283 ? -27.831 -57.044 2.959 1.00 32.49 309 SER A N 1
ATOM 2121 C CA . SER A 1 283 ? -28.573 -56.643 4.158 1.00 33.97 309 SER A CA 1
ATOM 2122 C C . SER A 1 283 ? -29.428 -55.405 3.898 1.00 34.45 309 SER A C 1
ATOM 2123 O O . SER A 1 283 ? -30.566 -55.322 4.365 1.00 34.67 309 SER A O 1
ATOM 2126 N N . CYS A 1 284 ? -28.864 -54.463 3.144 1.00 34.95 310 CYS A N 1
ATOM 2127 C CA . CYS A 1 284 ? -29.507 -53.192 2.825 1.00 35.38 310 CYS A CA 1
ATOM 2128 C C . CYS A 1 284 ? -30.299 -53.244 1.520 1.00 36.17 310 CYS A C 1
ATOM 2129 O O . CYS A 1 284 ? -31.418 -52.724 1.452 1.00 36.08 310 CYS A O 1
ATOM 2132 N N . LEU A 1 285 ? -29.722 -53.861 0.490 1.00 36.54 311 LEU A N 1
ATOM 2133 C CA . LEU A 1 285 ? -30.296 -53.800 -0.858 1.00 37.78 311 LEU A CA 1
ATOM 2134 C C . LEU A 1 285 ? -31.509 -54.705 -1.063 1.00 39.10 311 LEU A C 1
ATOM 2135 O O . LEU A 1 285 ? -32.360 -54.412 -1.901 1.00 39.37 311 LEU A O 1
ATOM 2140 N N . LYS A 1 286 ? -31.581 -55.783 -0.280 1.00 40.81 312 LYS A N 1
ATOM 2141 C CA . LYS A 1 286 ? -32.609 -56.825 -0.397 1.00 42.82 312 LYS A CA 1
ATOM 2142 C C . LYS A 1 286 ? -34.004 -56.310 -0.040 1.00 43.83 312 LYS A C 1
ATOM 2143 O O . LYS A 1 286 ? -34.180 -55.648 0.986 1.00 43.97 312 LYS A O 1
ATOM 2149 N N . GLY A 1 287 ? -34.979 -56.612 -0.897 1.00 45.27 313 GLY A N 1
ATOM 2150 C CA . GLY A 1 287 ? -36.397 -56.338 -0.616 1.00 47.12 313 GLY A CA 1
ATOM 2151 C C . GLY A 1 287 ? -37.025 -55.094 -1.231 1.00 48.25 313 GLY A C 1
ATOM 2152 O O . GLY A 1 287 ? -37.143 -54.986 -2.458 1.00 48.59 313 GLY A O 1
ATOM 2153 N N . ASP A 1 288 ? -37.422 -54.161 -0.360 1.00 49.29 314 ASP A N 1
ATOM 2154 C CA . ASP A 1 288 ? -38.218 -52.960 -0.693 1.00 49.79 314 ASP A CA 1
ATOM 2155 C C . ASP A 1 288 ? -39.718 -53.251 -0.630 1.00 50.01 314 ASP A C 1
ATOM 2156 O O . ASP A 1 288 ? -40.301 -53.351 0.455 1.00 50.11 314 ASP A O 1
#

Sequence (267 aa):
AVVASLKPLGFIASAIADGVTDTQVLLLPDGASEHDDYSLRRPSDVKRLQGADLVVWVGPEMEAFMEEKKSVVRNIPDNKQVTIAQLADVKKPLLLMMKGHHHGEEYNMHLWLSPEEIARATAVAIHEKKLVEELMPQSRAKLDANLKDFEAQLAATDKKQQVGNEELAPLKGKGYFVFHDAYGYYEKKHYGLTPLGHFTVNPEIQPGAQRLHEIRTQLVEQKATCVFAEPQFRPAVVEAVARGTSVRMGTLDPLGTNIKLGKTSYSAFLSQLANQYASCLKGD

Foldseek 3Di:
DEEEAAQLLLQLLQLLCPPPDDYHYLDAHVCRWEDDADDVVSLVCLQPHQAYEYQDCLTHVNCNVSCVPPDPLRYDHLVPDPQCVVLWAAWVRPDGTQSLQSLALSSSLVSSVSSLVSCCVSPVVCNVVSVVSNVLLVVLSVVLLVVLLVLCVVLAPAEEEEQDTHNVNNCVSSRHHYPYYDPADLEDADDPVVLVVLLCCCAVVVHQEYEYEPSHDVVNQCSSCPPHPYHYFYAYSRLNVFDHHNNRSSVNSNVRSVRVCVRSPDD